Protein AF-A0A4P8EFA5-F1 (afdb_monomer)

Radius of gyration: 26.48 Å; Cα contacts (8 Å, |Δi|>4): 177; chains: 1; bounding box: 66×56×100 Å

Structure (mmCIF, N/CA/C/O backbone):
data_AF-A0A4P8EFA5-F1
#
_entry.id   AF-A0A4P8EFA5-F1
#
loop_
_atom_site.group_PDB
_atom_site.id
_atom_site.type_symbol
_atom_site.label_atom_id
_atom_site.label_alt_id
_atom_site.label_comp_id
_atom_site.label_asym_id
_atom_site.label_entity_id
_atom_site.label_seq_id
_atom_site.pdbx_PDB_ins_code
_atom_site.Cartn_x
_atom_site.Cartn_y
_atom_site.Cartn_z
_atom_site.occupancy
_atom_site.B_iso_or_equiv
_atom_site.auth_seq_id
_atom_site.auth_comp_id
_atom_site.auth_asym_id
_atom_site.auth_atom_id
_atom_site.pdbx_PDB_model_num
ATOM 1 N N . MET A 1 1 ? -42.457 -31.935 -44.601 1.00 39.78 1 MET A N 1
ATOM 2 C CA . MET A 1 1 ? -41.372 -31.223 -45.314 1.00 39.78 1 MET A CA 1
ATOM 3 C C . MET A 1 1 ? -40.713 -30.278 -44.310 1.00 39.78 1 MET A C 1
ATOM 5 O O . MET A 1 1 ? -41.262 -29.221 -44.032 1.00 39.78 1 MET A O 1
ATOM 9 N N . PHE A 1 2 ? -39.625 -30.703 -43.662 1.00 42.12 2 PHE A N 1
ATOM 10 C CA . PHE A 1 2 ? -38.921 -29.900 -42.653 1.00 42.12 2 PHE A CA 1
ATOM 11 C C . PHE A 1 2 ? -37.998 -28.891 -43.348 1.00 42.12 2 PHE A C 1
ATOM 13 O O . PHE A 1 2 ? -37.198 -29.278 -44.197 1.00 42.12 2 PHE A O 1
ATOM 20 N N . LYS A 1 3 ? -38.108 -27.604 -43.006 1.00 48.72 3 LYS A N 1
ATOM 21 C CA . LYS A 1 3 ? -37.161 -26.560 -43.422 1.00 48.72 3 LYS A CA 1
ATOM 22 C C . LYS A 1 3 ? -36.565 -25.915 -42.170 1.00 48.72 3 LYS A C 1
ATOM 24 O O . LYS A 1 3 ? -37.216 -25.098 -41.528 1.00 48.72 3 LYS A O 1
ATOM 29 N N . ASN A 1 4 ? -35.329 -26.294 -41.845 1.00 44.34 4 ASN A N 1
ATOM 30 C CA . ASN A 1 4 ? -34.495 -25.631 -40.844 1.00 44.34 4 ASN A CA 1
ATOM 31 C C . ASN A 1 4 ? -34.168 -24.197 -41.290 1.00 44.34 4 ASN A C 1
ATOM 33 O O . ASN A 1 4 ? -33.759 -23.988 -42.433 1.00 44.34 4 ASN A O 1
ATOM 37 N N . LYS A 1 5 ? -34.246 -23.228 -40.372 1.00 50.84 5 LYS A N 1
ATOM 38 C CA . LYS A 1 5 ? -33.533 -21.949 -40.490 1.00 50.84 5 LYS A CA 1
ATOM 39 C C . LYS A 1 5 ? -32.740 -21.672 -39.209 1.00 50.84 5 LYS A C 1
ATOM 41 O O . LYS A 1 5 ? -33.275 -21.207 -38.217 1.00 50.84 5 LYS A O 1
ATOM 46 N N . ILE A 1 6 ? -31.477 -22.087 -39.283 1.00 51.53 6 ILE A N 1
ATOM 47 C CA . ILE A 1 6 ? -30.246 -21.551 -38.680 1.00 51.53 6 ILE A CA 1
ATOM 48 C C . ILE A 1 6 ? -30.459 -20.499 -37.572 1.00 51.53 6 ILE A C 1
ATOM 50 O O . ILE A 1 6 ? -30.727 -19.333 -37.856 1.00 51.53 6 ILE A O 1
ATOM 54 N N . LEU A 1 7 ? -30.240 -20.912 -36.319 1.00 48.28 7 LEU A N 1
ATOM 55 C CA . LEU A 1 7 ? -29.877 -20.021 -35.215 1.00 48.28 7 LEU A CA 1
ATOM 56 C C . LEU A 1 7 ? -28.430 -19.557 -35.448 1.00 48.28 7 LEU A C 1
ATOM 58 O O . LEU A 1 7 ? -27.500 -20.357 -35.365 1.00 48.28 7 LEU A O 1
ATOM 62 N N . GLY A 1 8 ? -28.236 -18.281 -35.775 1.00 47.03 8 GLY A N 1
ATOM 63 C CA . GLY A 1 8 ? -26.913 -17.661 -35.796 1.00 47.03 8 GLY A CA 1
ATOM 64 C C . GLY A 1 8 ? -26.495 -17.300 -34.374 1.00 47.03 8 GLY A C 1
ATOM 65 O O . GLY A 1 8 ? -27.056 -16.380 -33.786 1.00 47.03 8 GLY A O 1
ATOM 66 N N . ALA A 1 9 ? -25.529 -18.026 -33.815 1.00 53.06 9 ALA A N 1
ATOM 67 C CA . ALA A 1 9 ? -24.891 -17.655 -32.560 1.00 53.06 9 ALA A CA 1
ATOM 68 C C . ALA A 1 9 ? -23.941 -16.473 -32.809 1.00 53.06 9 ALA A C 1
ATOM 70 O O . ALA A 1 9 ? -22.910 -16.624 -33.464 1.00 53.06 9 ALA A O 1
ATOM 71 N N . ILE A 1 10 ? -24.284 -15.294 -32.287 1.00 58.22 10 ILE A N 1
ATOM 72 C CA . ILE A 1 10 ? -23.336 -14.186 -32.154 1.00 58.22 10 ILE A CA 1
ATOM 73 C C . ILE A 1 10 ? -22.467 -14.509 -30.936 1.00 58.22 10 ILE A C 1
ATOM 75 O O . ILE A 1 10 ? -22.841 -14.235 -29.799 1.00 58.22 10 ILE A O 1
ATOM 79 N N . ALA A 1 11 ? -21.315 -15.134 -31.171 1.00 54.75 11 ALA A N 1
ATOM 80 C CA . ALA A 1 11 ? -20.243 -15.175 -30.188 1.00 54.75 11 ALA A CA 1
ATOM 81 C C . ALA A 1 11 ? -19.568 -13.797 -30.192 1.00 54.75 11 ALA A C 1
ATOM 83 O O . ALA A 1 11 ? -18.719 -13.510 -31.035 1.00 54.75 11 ALA A O 1
ATOM 84 N N . LEU A 1 12 ? -20.006 -12.907 -29.300 1.00 53.16 12 LEU A N 1
ATOM 85 C CA . LEU A 1 12 ? -19.354 -11.618 -29.100 1.00 53.16 12 LEU A CA 1
ATOM 86 C C . LEU A 1 12 ? -18.067 -11.856 -28.296 1.00 53.16 12 LEU A C 1
ATOM 88 O O . LEU A 1 12 ? -18.102 -12.100 -27.092 1.00 53.16 12 LEU A O 1
ATOM 92 N N . SER A 1 13 ? -16.935 -11.843 -28.997 1.00 56.19 13 SER A N 1
ATOM 93 C CA . SER A 1 13 ? -15.585 -11.972 -28.448 1.00 56.19 13 SER A CA 1
ATOM 94 C C . SER A 1 13 ? -15.317 -10.913 -27.371 1.00 56.19 13 SER A C 1
ATOM 96 O O . SER A 1 13 ? -15.145 -9.735 -27.676 1.00 56.19 13 SER A O 1
ATOM 98 N N . SER A 1 14 ? -15.240 -11.328 -26.107 1.00 54.94 14 SER A N 1
ATOM 99 C CA . SER A 1 14 ? -15.023 -10.459 -24.939 1.00 54.94 14 SER A CA 1
ATOM 100 C C . SER A 1 14 ? -13.551 -10.103 -24.665 1.00 54.94 14 SER A C 1
ATOM 102 O O . SER A 1 14 ? -13.254 -9.441 -23.673 1.00 54.94 14 SER A O 1
ATOM 104 N N . LEU A 1 15 ? -12.610 -10.475 -25.542 1.00 55.59 15 LEU A N 1
ATOM 105 C CA . LEU A 1 15 ? -11.167 -10.295 -25.304 1.00 55.59 15 LEU A CA 1
ATOM 106 C C . LEU A 1 15 ? -10.668 -8.832 -25.383 1.00 55.59 15 LEU A C 1
ATOM 108 O O . LEU A 1 15 ? -9.506 -8.577 -25.087 1.00 55.59 15 LEU A O 1
ATOM 112 N N . GLY A 1 16 ? -11.508 -7.861 -25.759 1.00 53.56 16 GLY A N 1
ATOM 113 C CA . GLY A 1 16 ? -11.085 -6.464 -25.953 1.00 53.56 16 GLY A CA 1
ATOM 114 C C . GLY A 1 16 ? -11.103 -5.566 -24.706 1.00 53.56 16 GLY A C 1
ATOM 115 O O . GLY A 1 16 ? -10.444 -4.529 -24.702 1.00 53.56 16 GLY A O 1
ATOM 116 N N . ALA A 1 17 ? -11.841 -5.923 -23.648 1.00 53.94 17 ALA A N 1
ATOM 117 C CA . ALA A 1 17 ? -12.103 -4.995 -22.537 1.00 53.94 17 ALA A CA 1
ATOM 118 C C . ALA A 1 17 ? -10.920 -4.834 -21.561 1.00 53.94 17 ALA A C 1
ATOM 120 O O . ALA A 1 17 ? -10.698 -3.742 -21.041 1.00 53.94 17 ALA A O 1
ATOM 121 N N . ALA A 1 18 ? -10.127 -5.887 -21.339 1.00 53.09 18 ALA A N 1
ATOM 122 C CA . ALA A 1 18 ? -9.038 -5.864 -20.357 1.00 53.09 18 ALA A CA 1
ATOM 123 C C . ALA A 1 18 ? -7.871 -4.940 -20.763 1.00 53.09 18 ALA A C 1
ATOM 125 O O . ALA A 1 18 ? -7.257 -4.304 -19.908 1.00 53.09 18 ALA A O 1
ATOM 126 N N . ALA A 1 19 ? -7.600 -4.800 -22.066 1.00 52.91 19 ALA A N 1
ATOM 127 C CA . ALA A 1 19 ? -6.504 -3.965 -22.561 1.00 52.91 19 ALA A CA 1
ATOM 128 C C . ALA A 1 19 ? -6.746 -2.460 -22.330 1.00 52.91 19 ALA A C 1
ATOM 130 O O . ALA A 1 19 ? -5.794 -1.703 -22.159 1.00 52.91 19 ALA A O 1
ATOM 131 N N . LEU A 1 20 ? -8.004 -2.009 -22.284 1.00 60.59 20 LEU A N 1
ATOM 132 C CA . LEU A 1 20 ? -8.335 -0.585 -22.142 1.00 60.59 20 LEU A CA 1
ATOM 133 C C . LEU A 1 20 ? -8.110 -0.053 -20.716 1.00 60.59 20 LEU A C 1
ATOM 135 O O . LEU A 1 20 ? -7.774 1.117 -20.560 1.00 60.59 20 LEU A O 1
ATOM 139 N N . ALA A 1 21 ? -8.226 -0.895 -19.684 1.00 65.62 21 ALA A N 1
ATOM 140 C CA . ALA A 1 21 ? -8.045 -0.483 -18.285 1.00 65.62 21 ALA A CA 1
ATOM 141 C C . ALA A 1 21 ? -6.571 -0.249 -17.895 1.00 65.62 21 ALA A C 1
ATOM 143 O O . ALA A 1 21 ? -6.281 0.451 -16.925 1.00 65.62 21 ALA A O 1
ATOM 144 N N . HIS A 1 22 ? -5.634 -0.817 -18.658 1.00 71.56 22 HIS A N 1
ATOM 145 C CA . HIS A 1 22 ? -4.197 -0.741 -18.392 1.00 71.56 22 HIS A CA 1
ATOM 146 C C . HIS A 1 22 ? -3.416 -0.124 -19.560 1.00 71.56 22 HIS A C 1
ATOM 148 O O . HIS A 1 22 ? -2.274 -0.498 -19.811 1.00 71.56 22 HIS A O 1
ATOM 154 N N . ASN A 1 23 ? -4.020 0.821 -20.289 1.00 73.94 23 ASN A N 1
ATOM 155 C CA . ASN A 1 23 ? -3.381 1.549 -21.398 1.00 73.94 23 ASN A CA 1
ATOM 156 C C . ASN A 1 2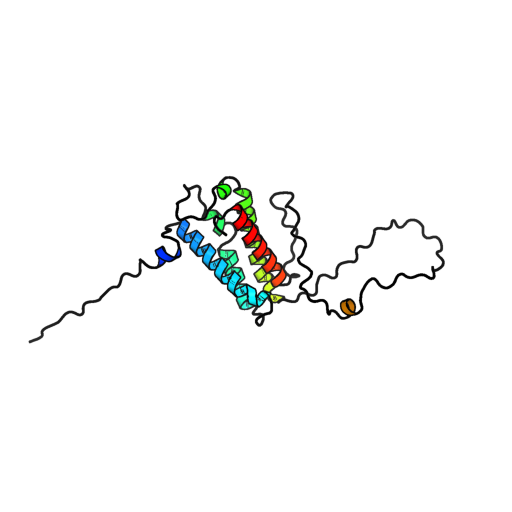3 ? -2.738 0.636 -22.462 1.00 73.94 23 ASN A C 1
ATOM 158 O O . ASN A 1 23 ? -1.653 0.922 -22.971 1.00 73.94 23 ASN A O 1
ATOM 162 N N . GLY A 1 24 ? -3.368 -0.497 -22.765 1.00 79.38 24 GLY A N 1
ATOM 163 C CA . GLY A 1 24 ? -2.852 -1.491 -23.705 1.00 79.38 24 GLY A CA 1
ATOM 164 C C . GLY A 1 24 ? -1.682 -2.328 -23.178 1.00 79.38 24 GLY A C 1
ATOM 165 O O . GLY A 1 24 ? -1.024 -2.997 -23.972 1.00 79.38 24 GLY A O 1
ATOM 166 N N . ALA A 1 25 ? -1.387 -2.300 -21.872 1.00 82.94 25 ALA A N 1
ATOM 167 C CA . ALA A 1 25 ? -0.375 -3.165 -21.276 1.00 82.94 25 ALA A CA 1
ATOM 168 C C . ALA A 1 25 ? -0.726 -4.649 -21.457 1.00 82.94 25 ALA A C 1
ATOM 170 O O . ALA A 1 25 ? -1.885 -5.053 -21.384 1.00 82.94 25 ALA A O 1
ATOM 171 N N . THR A 1 26 ? 0.305 -5.462 -21.668 1.00 85.62 26 THR A N 1
ATOM 172 C CA . THR A 1 26 ? 0.213 -6.919 -21.819 1.00 85.62 26 THR A CA 1
ATOM 173 C C . THR A 1 26 ? 1.299 -7.592 -20.977 1.00 85.62 26 THR A C 1
ATOM 175 O O . THR A 1 26 ? 2.205 -6.917 -20.475 1.00 85.62 26 THR A O 1
ATOM 178 N N . GLY A 1 27 ? 1.199 -8.913 -20.791 1.00 89.62 27 GLY A N 1
ATOM 179 C CA . GLY A 1 27 ? 2.180 -9.704 -20.040 1.00 89.62 27 GLY A CA 1
ATOM 180 C C . GLY A 1 27 ? 2.425 -9.173 -18.625 1.00 89.62 27 GLY A C 1
ATOM 181 O O . GLY A 1 27 ? 1.505 -8.682 -17.968 1.00 89.62 27 GLY A O 1
ATOM 182 N N . VAL A 1 28 ? 3.685 -9.201 -18.186 1.00 91.69 28 VAL A N 1
ATOM 183 C CA . VAL A 1 28 ? 4.088 -8.803 -16.825 1.00 91.69 28 VAL A CA 1
ATOM 184 C C . VAL A 1 28 ? 3.708 -7.357 -16.473 1.00 91.69 28 VAL A C 1
ATOM 186 O O . VAL A 1 28 ? 3.418 -7.048 -15.318 1.00 91.69 28 VAL A O 1
ATOM 189 N N . VAL A 1 29 ? 3.639 -6.459 -17.466 1.00 91.44 29 VAL A N 1
ATOM 190 C CA . VAL A 1 29 ? 3.230 -5.063 -17.244 1.00 91.44 29 VAL A CA 1
ATOM 191 C C . VAL A 1 29 ? 1.754 -4.977 -16.880 1.00 91.44 29 VAL A C 1
ATOM 193 O O . VAL A 1 29 ? 1.395 -4.231 -15.971 1.00 91.44 29 VAL A O 1
ATOM 196 N N . MET A 1 30 ? 0.906 -5.760 -17.550 1.00 90.69 30 MET A N 1
ATOM 197 C CA . MET A 1 30 ? -0.504 -5.872 -17.182 1.00 90.69 30 MET A CA 1
ATOM 198 C C . MET A 1 30 ? -0.633 -6.457 -15.776 1.00 90.69 30 MET A C 1
ATOM 200 O O . MET A 1 30 ? -1.320 -5.870 -14.948 1.00 90.69 30 MET A O 1
ATOM 204 N N . GLU A 1 31 ? 0.082 -7.546 -15.481 1.00 93.00 31 GLU A N 1
ATOM 205 C CA . GLU A 1 31 ? 0.017 -8.227 -14.181 1.00 93.00 31 GLU A CA 1
ATOM 206 C C . GLU A 1 31 ? 0.349 -7.291 -13.011 1.00 93.00 31 GLU A C 1
ATOM 208 O O . GLU A 1 31 ? -0.435 -7.191 -12.063 1.00 93.00 31 GLU A O 1
ATOM 213 N N . ARG A 1 32 ? 1.451 -6.528 -13.087 1.00 93.12 32 ARG A N 1
ATOM 214 C CA . ARG A 1 32 ? 1.781 -5.561 -12.024 1.00 93.12 32 ARG A CA 1
ATOM 215 C C . ARG A 1 32 ? 0.764 -4.429 -11.926 1.00 93.12 32 ARG A C 1
ATOM 217 O O . ARG A 1 32 ? 0.445 -3.997 -10.824 1.00 93.12 32 ARG A O 1
ATOM 224 N N . MET A 1 33 ? 0.219 -3.951 -13.048 1.00 93.31 33 MET A N 1
ATOM 225 C CA . MET A 1 33 ? -0.806 -2.902 -13.024 1.00 93.31 33 MET A CA 1
ATOM 226 C C . MET A 1 33 ? -2.123 -3.400 -12.419 1.00 93.31 33 MET A C 1
ATOM 228 O O . MET A 1 33 ? -2.759 -2.653 -11.677 1.00 93.31 33 MET A O 1
ATOM 232 N N . THR A 1 34 ? -2.510 -4.650 -12.685 1.00 94.69 34 THR A N 1
ATOM 233 C CA . THR A 1 34 ? -3.667 -5.298 -12.057 1.00 94.69 34 THR A CA 1
ATOM 234 C C . THR A 1 34 ? -3.460 -5.439 -10.549 1.00 94.69 34 THR A C 1
ATOM 236 O O . THR A 1 34 ? -4.334 -5.029 -9.789 1.00 94.69 34 THR A O 1
ATOM 239 N N . GLY A 1 35 ? -2.288 -5.909 -10.104 1.00 95.69 35 GLY A N 1
ATOM 240 C CA . GLY A 1 35 ? -1.963 -6.000 -8.675 1.00 95.69 35 GLY A CA 1
ATOM 241 C C . GLY A 1 35 ? -2.003 -4.643 -7.963 1.00 95.69 35 GLY A C 1
ATOM 242 O O . GLY A 1 35 ? -2.630 -4.505 -6.915 1.00 95.69 35 GLY A O 1
ATOM 243 N N . MET A 1 36 ? -1.431 -3.597 -8.571 1.00 96.38 36 MET A N 1
ATOM 244 C CA . MET A 1 36 ? -1.511 -2.236 -8.018 1.00 96.38 36 MET A CA 1
ATOM 245 C C . MET A 1 36 ? -2.950 -1.696 -7.963 1.00 96.38 36 MET A C 1
ATOM 247 O O . MET A 1 36 ? -3.266 -0.897 -7.082 1.00 96.38 36 MET A O 1
ATOM 251 N N . SER A 1 37 ? -3.830 -2.094 -8.889 1.00 96.12 37 SER A N 1
ATOM 252 C CA . SER A 1 37 ? -5.257 -1.750 -8.816 1.00 96.12 37 SER A CA 1
ATOM 253 C C . SER A 1 37 ? -5.958 -2.445 -7.661 1.00 96.12 37 SER A C 1
ATOM 255 O O . SER A 1 37 ? -6.618 -1.758 -6.891 1.00 96.12 37 SER A O 1
ATOM 257 N N . ALA A 1 38 ? -5.751 -3.752 -7.489 1.00 97.88 38 ALA A N 1
ATOM 258 C CA . ALA A 1 38 ? -6.331 -4.494 -6.373 1.00 97.88 38 ALA A CA 1
ATOM 259 C C . ALA A 1 38 ? -5.930 -3.880 -5.020 1.00 97.88 38 ALA A C 1
ATOM 261 O O . ALA A 1 38 ? -6.787 -3.630 -4.175 1.00 97.88 38 ALA A O 1
ATOM 262 N N . MET A 1 39 ? -4.648 -3.535 -4.850 1.00 98.50 39 MET A N 1
ATOM 263 C CA . MET A 1 39 ? -4.172 -2.860 -3.639 1.00 98.50 39 MET A CA 1
ATOM 264 C C . MET A 1 39 ? -4.787 -1.467 -3.447 1.00 98.50 39 MET A C 1
ATOM 266 O O . MET A 1 39 ? -5.201 -1.118 -2.346 1.00 98.50 39 MET A O 1
ATOM 270 N N . ARG A 1 40 ? -4.897 -0.658 -4.508 1.00 97.94 40 ARG A N 1
ATOM 271 C CA . ARG A 1 40 ? -5.575 0.649 -4.436 1.00 97.94 40 ARG A CA 1
ATOM 272 C C . ARG A 1 40 ? -7.030 0.508 -3.993 1.00 97.94 40 ARG A C 1
ATOM 274 O O . ARG A 1 40 ? -7.498 1.330 -3.206 1.00 97.94 40 ARG A O 1
ATOM 281 N N . ASP A 1 41 ? -7.738 -0.482 -4.521 1.00 98.50 41 ASP A N 1
ATOM 282 C CA . ASP A 1 41 ? -9.162 -0.660 -4.251 1.00 98.50 41 ASP A CA 1
ATOM 283 C C . ASP A 1 41 ? -9.400 -1.016 -2.778 1.00 98.50 41 ASP A C 1
ATOM 285 O O . ASP A 1 41 ? -10.279 -0.420 -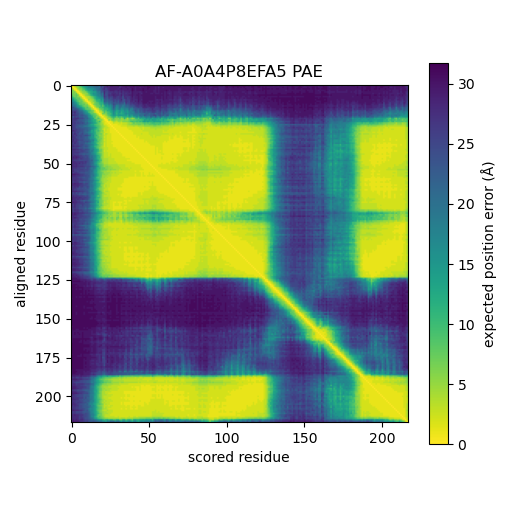2.153 1.00 98.50 41 ASP A O 1
ATOM 289 N N . VAL A 1 42 ? -8.554 -1.870 -2.186 1.00 98.56 42 VAL A N 1
ATOM 290 C CA . VAL A 1 42 ? -8.640 -2.173 -0.747 1.00 98.56 42 VAL A CA 1
ATOM 291 C C . VAL A 1 42 ? -8.196 -1.005 0.136 1.00 98.56 42 VAL A C 1
ATOM 293 O O . VAL A 1 42 ? -8.828 -0.731 1.152 1.00 98.56 42 VAL A O 1
ATOM 296 N N . MET A 1 43 ? -7.181 -0.229 -0.263 1.00 98.56 43 MET A N 1
ATOM 297 C CA . MET A 1 43 ? -6.818 0.994 0.473 1.00 98.56 43 MET A CA 1
ATOM 298 C C . MET A 1 43 ? -7.976 2.000 0.492 1.00 98.56 43 MET A C 1
ATOM 300 O O . MET A 1 43 ? -8.257 2.623 1.516 1.00 98.56 43 MET A O 1
ATOM 304 N N . LYS A 1 44 ? -8.692 2.129 -0.631 1.00 98.25 44 LYS A N 1
ATOM 305 C CA . LYS A 1 44 ? -9.867 2.996 -0.748 1.00 98.25 44 LYS A CA 1
ATOM 306 C C . LYS A 1 44 ? -11.034 2.515 0.117 1.00 98.25 44 LYS A C 1
ATOM 308 O O . LYS A 1 44 ? -11.735 3.357 0.675 1.00 98.25 44 LYS A O 1
ATOM 313 N N . SER A 1 45 ? -11.261 1.204 0.219 1.00 97.88 45 SER A N 1
ATOM 314 C CA . SER A 1 45 ? -12.324 0.662 1.075 1.00 97.88 45 SER A CA 1
ATOM 315 C C . SER A 1 45 ? -11.988 0.766 2.562 1.00 97.88 45 SER A C 1
ATOM 317 O O . SER A 1 45 ? -12.885 1.018 3.361 1.00 97.88 45 SER A O 1
ATOM 319 N N . LEU A 1 46 ? -10.713 0.614 2.936 1.00 98.25 46 LEU A N 1
ATOM 320 C CA . LEU A 1 46 ? -10.274 0.714 4.328 1.00 98.25 46 LEU A CA 1
ATOM 321 C C . LEU A 1 46 ? -10.275 2.148 4.855 1.00 98.25 46 LEU A C 1
ATOM 323 O O . LEU A 1 46 ? -10.588 2.347 6.023 1.00 98.25 46 LEU A O 1
ATOM 327 N N . ALA A 1 47 ? -9.967 3.148 4.027 1.00 98.00 47 ALA A N 1
ATOM 328 C CA . ALA A 1 47 ? -9.856 4.539 4.474 1.00 98.00 47 ALA A CA 1
ATOM 329 C C . ALA A 1 47 ? -11.032 5.033 5.357 1.00 98.00 47 ALA A C 1
ATOM 331 O O . ALA A 1 47 ? -10.761 5.489 6.469 1.00 98.00 47 ALA A O 1
ATOM 332 N N . PRO A 1 48 ? -12.319 4.916 4.963 1.00 97.00 48 PRO A N 1
ATOM 333 C CA . PRO A 1 48 ? -13.428 5.343 5.824 1.00 97.00 48 PRO A CA 1
ATOM 334 C C . PRO A 1 48 ? -13.575 4.504 7.106 1.00 97.00 48 PRO A C 1
ATOM 336 O O . PRO A 1 48 ? -14.036 5.037 8.115 1.00 97.00 48 PRO A O 1
ATOM 339 N N . ILE A 1 49 ? -13.178 3.223 7.093 1.00 97.19 49 ILE A N 1
ATOM 340 C CA . ILE A 1 49 ? -13.173 2.352 8.284 1.00 97.19 49 ILE A CA 1
ATOM 341 C C . ILE A 1 49 ? -12.123 2.857 9.274 1.00 97.19 49 ILE A C 1
ATOM 343 O O . ILE A 1 49 ? -12.436 3.100 10.434 1.00 97.19 49 ILE A O 1
ATOM 347 N N . MET A 1 50 ? -10.897 3.083 8.799 1.00 97.50 50 MET A N 1
ATOM 348 C CA . MET A 1 50 ? -9.772 3.544 9.621 1.00 97.50 50 MET A CA 1
ATOM 349 C C . MET A 1 50 ? -9.982 4.964 10.154 1.00 97.50 50 MET A C 1
ATOM 351 O O . MET A 1 50 ? -9.495 5.308 11.222 1.00 97.50 50 MET A O 1
ATOM 355 N N . GLN A 1 51 ? -10.765 5.777 9.444 1.00 95.38 51 GLN A N 1
ATOM 356 C CA . GLN A 1 51 ? -11.159 7.125 9.864 1.00 95.38 51 GLN A CA 1
ATOM 357 C C . GLN A 1 51 ? -12.372 7.140 10.812 1.00 95.38 51 GLN A C 1
ATOM 359 O O . GLN A 1 51 ? -12.831 8.219 11.186 1.00 95.38 51 GLN A O 1
ATOM 364 N N . GLY A 1 52 ? -12.938 5.979 11.161 1.00 95.25 52 GLY A N 1
ATOM 365 C CA . GLY A 1 52 ? -14.127 5.877 12.014 1.00 95.25 52 GLY A CA 1
ATOM 366 C C . GLY A 1 52 ? -15.399 6.475 11.399 1.00 95.25 52 GLY A C 1
ATOM 367 O O . GLY A 1 52 ? -16.355 6.760 12.117 1.00 95.25 52 GLY A O 1
ATOM 368 N N . GLN A 1 53 ? -15.426 6.692 10.080 1.00 95.81 53 GLN A N 1
ATOM 369 C CA . GLN A 1 53 ? -16.582 7.259 9.368 1.00 95.81 53 GLN A CA 1
ATOM 370 C C . GLN A 1 53 ? -17.682 6.224 9.130 1.00 95.81 53 GLN A C 1
ATOM 372 O O . GLN A 1 53 ? -18.842 6.578 8.918 1.00 95.81 53 GLN A O 1
ATOM 377 N N . VAL A 1 54 ? -17.316 4.945 9.158 1.00 96.00 54 VAL A N 1
ATOM 378 C CA . VAL A 1 54 ? -18.230 3.803 9.104 1.00 96.00 54 VAL A CA 1
ATOM 379 C C . VAL A 1 54 ? -17.919 2.848 10.261 1.00 96.00 54 VAL A C 1
ATOM 381 O O . VAL A 1 54 ? -16.817 2.911 10.813 1.00 96.00 54 VAL A O 1
ATOM 384 N N . PRO A 1 55 ? -18.860 1.969 10.657 1.00 95.88 55 PRO A N 1
ATOM 385 C CA . PRO A 1 55 ? -18.600 0.969 11.686 1.00 95.88 55 PRO A CA 1
ATOM 386 C C . PRO A 1 55 ? -17.377 0.112 11.353 1.00 95.88 55 PRO A C 1
ATOM 388 O O . PRO A 1 55 ? -17.175 -0.272 10.201 1.00 95.88 55 PRO A O 1
ATOM 391 N N . TYR A 1 56 ? -16.581 -0.195 12.376 1.00 97.06 56 TYR A N 1
ATOM 392 C CA . TYR A 1 56 ? -15.418 -1.056 12.223 1.00 97.06 56 TYR A CA 1
ATOM 393 C C . TYR A 1 56 ? -15.842 -2.490 11.889 1.00 97.06 56 TYR A C 1
ATOM 395 O O . TYR A 1 56 ? -16.669 -3.071 12.593 1.00 97.06 56 TYR A O 1
ATOM 403 N N . ASP A 1 57 ? -15.251 -3.055 10.839 1.00 97.31 57 ASP A N 1
ATOM 404 C CA . ASP A 1 57 ? -15.466 -4.434 10.407 1.00 97.31 57 ASP A CA 1
ATOM 405 C C . ASP A 1 57 ? -14.121 -5.162 10.320 1.00 97.31 57 ASP A C 1
ATOM 407 O O . ASP A 1 57 ? -13.363 -5.009 9.362 1.00 97.31 57 ASP A O 1
ATOM 411 N N . GLU A 1 58 ? -13.843 -5.966 11.343 1.00 97.19 58 GLU A N 1
ATOM 412 C CA . GLU A 1 58 ? -12.627 -6.765 11.482 1.00 97.19 58 GLU A CA 1
ATOM 413 C C . GLU A 1 58 ? -12.379 -7.691 10.281 1.00 97.19 58 GLU A C 1
ATOM 415 O O . GLU A 1 58 ? -11.238 -7.822 9.840 1.00 97.19 58 GLU A O 1
ATOM 420 N N . TRP A 1 59 ? -13.423 -8.308 9.716 1.00 97.75 59 TRP A N 1
ATOM 421 C CA . TRP A 1 59 ? -13.266 -9.236 8.591 1.00 97.75 59 TRP A CA 1
ATOM 422 C C . TRP A 1 59 ? -12.890 -8.505 7.312 1.00 97.75 59 TRP A C 1
ATOM 424 O O . TRP A 1 59 ? -11.975 -8.934 6.613 1.00 97.75 59 TRP A O 1
ATOM 434 N N . THR A 1 60 ? -13.511 -7.352 7.061 1.00 98.19 60 THR A N 1
ATOM 435 C CA . THR A 1 60 ? -13.118 -6.482 5.946 1.00 98.19 60 THR A CA 1
ATOM 436 C C . THR A 1 60 ? -11.653 -6.037 6.070 1.00 98.19 60 THR A C 1
ATOM 438 O O . THR A 1 60 ? -10.939 -5.983 5.066 1.00 98.19 60 THR A O 1
ATOM 441 N N . VAL A 1 61 ? -11.168 -5.757 7.288 1.00 98.69 61 VAL A N 1
ATOM 442 C CA . VAL A 1 61 ? -9.753 -5.412 7.526 1.00 98.69 61 VAL A CA 1
ATOM 443 C C . VAL A 1 61 ? -8.822 -6.587 7.215 1.00 98.69 61 VAL A C 1
ATOM 445 O O . VAL A 1 61 ? -7.824 -6.393 6.519 1.00 98.69 61 VAL A O 1
ATOM 448 N N . ARG A 1 62 ? -9.160 -7.804 7.658 1.00 98.69 62 ARG A N 1
ATOM 449 C CA . ARG A 1 62 ? -8.370 -9.013 7.363 1.00 98.69 62 ARG A CA 1
ATOM 450 C C . ARG A 1 62 ? -8.337 -9.366 5.879 1.00 98.69 62 ARG A C 1
ATOM 452 O O . ARG A 1 62 ? -7.270 -9.655 5.338 1.00 98.69 62 ARG A O 1
ATOM 459 N N . ASP A 1 63 ? -9.474 -9.287 5.193 1.00 98.69 63 ASP A N 1
ATOM 460 C CA . ASP A 1 63 ? -9.547 -9.554 3.753 1.00 98.69 63 ASP A CA 1
ATOM 461 C C . ASP A 1 63 ? -8.674 -8.565 2.968 1.00 98.69 63 ASP A C 1
ATOM 463 O O . ASP A 1 63 ? -7.892 -8.956 2.096 1.00 98.69 63 ASP A O 1
ATOM 467 N N . ALA A 1 64 ? -8.739 -7.280 3.320 1.00 98.75 64 ALA A N 1
ATOM 468 C CA . ALA A 1 64 ? -7.892 -6.258 2.719 1.00 98.75 64 ALA A CA 1
ATOM 469 C C . ALA A 1 64 ? -6.398 -6.492 3.006 1.00 98.75 64 ALA A C 1
ATOM 471 O O . ALA A 1 64 ? -5.571 -6.377 2.097 1.00 98.75 64 ALA A O 1
ATOM 472 N N . ALA A 1 65 ? -6.051 -6.868 4.240 1.00 98.75 65 ALA A N 1
ATOM 473 C CA . ALA A 1 65 ? -4.692 -7.240 4.621 1.00 98.75 65 ALA A CA 1
ATOM 474 C C . ALA A 1 65 ? -4.164 -8.419 3.783 1.00 98.75 65 ALA A C 1
ATOM 476 O O . ALA A 1 65 ? -3.036 -8.366 3.291 1.00 98.75 65 ALA A O 1
ATOM 477 N N . SER A 1 66 ? -4.987 -9.444 3.547 1.00 98.75 66 SER A N 1
ATOM 478 C CA . SER A 1 66 ? -4.636 -10.589 2.698 1.00 98.75 66 SER A CA 1
ATOM 479 C C . SER A 1 66 ? -4.350 -10.172 1.249 1.00 98.75 66 SER A C 1
ATOM 481 O O . SER A 1 66 ? -3.333 -10.571 0.670 1.00 98.75 66 SER A O 1
ATOM 483 N N . VAL A 1 67 ? -5.190 -9.302 0.673 1.00 98.81 67 VAL A N 1
ATOM 484 C CA . VAL A 1 67 ? -4.978 -8.762 -0.681 1.00 98.81 67 VAL A CA 1
ATOM 485 C C . VAL A 1 67 ? -3.659 -7.992 -0.766 1.00 98.81 67 VAL A C 1
ATOM 487 O O . VAL A 1 67 ? -2.880 -8.228 -1.692 1.00 98.81 67 VAL A O 1
ATOM 490 N N . LEU A 1 68 ? -3.371 -7.118 0.203 1.00 98.75 68 LEU A N 1
ATOM 491 C CA . LEU A 1 68 ? -2.113 -6.366 0.254 1.00 98.75 68 LEU A CA 1
ATOM 492 C C . LEU A 1 68 ? -0.898 -7.303 0.337 1.00 98.75 68 LEU A C 1
ATOM 494 O O . LEU A 1 68 ? 0.026 -7.169 -0.464 1.00 98.75 68 LEU A O 1
ATOM 498 N N . GLN A 1 69 ? -0.920 -8.300 1.229 1.00 98.12 69 GLN A N 1
ATOM 499 C CA . GLN A 1 69 ? 0.157 -9.293 1.356 1.00 98.12 69 GLN A CA 1
ATOM 500 C C . GLN A 1 69 ? 0.393 -10.061 0.046 1.00 98.12 69 GLN A C 1
ATOM 502 O O . GLN A 1 69 ? 1.539 -10.272 -0.354 1.00 98.12 69 GLN A O 1
ATOM 507 N N . SER A 1 70 ? -0.679 -10.440 -0.660 1.00 98.25 70 SER A N 1
ATOM 508 C CA . SER A 1 70 ? -0.588 -11.197 -1.918 1.00 98.25 70 SER A CA 1
ATOM 509 C C . SER A 1 70 ? 0.094 -10.429 -3.063 1.00 98.25 70 SER A C 1
ATOM 511 O O . SER A 1 70 ? 0.610 -11.038 -4.003 1.00 98.25 70 SER A O 1
ATOM 513 N N . HIS A 1 71 ? 0.141 -9.098 -2.965 1.00 98.44 71 HIS A N 1
ATOM 514 C CA . HIS A 1 71 ? 0.710 -8.193 -3.963 1.00 98.44 71 HIS A CA 1
ATOM 515 C C . HIS A 1 71 ? 1.945 -7.423 -3.463 1.00 98.44 71 HIS A C 1
ATOM 517 O O . HIS A 1 71 ? 2.371 -6.475 -4.123 1.00 98.44 71 HIS A O 1
ATOM 523 N N . ALA A 1 72 ? 2.537 -7.836 -2.340 1.00 98.38 72 ALA A N 1
ATOM 524 C CA . ALA A 1 72 ? 3.711 -7.214 -1.729 1.00 98.38 72 ALA A CA 1
ATOM 525 C C . ALA A 1 72 ? 4.933 -8.156 -1.686 1.00 98.38 72 ALA A C 1
ATOM 527 O O . ALA A 1 72 ? 4.881 -9.286 -2.177 1.00 98.38 72 ALA A O 1
ATOM 528 N N . GLY A 1 73 ? 6.054 -7.676 -1.139 1.00 97.81 73 GLY A N 1
ATOM 529 C CA . GLY A 1 73 ? 7.303 -8.433 -0.988 1.00 97.81 73 GLY A CA 1
ATOM 530 C C . GLY A 1 73 ? 7.797 -9.045 -2.302 1.00 97.81 73 GLY A C 1
ATOM 531 O O . GLY A 1 73 ? 7.733 -8.418 -3.365 1.00 97.81 73 GLY A O 1
ATOM 532 N N . ASP A 1 74 ? 8.219 -10.307 -2.242 1.00 97.06 74 ASP A N 1
ATOM 533 C CA . ASP A 1 74 ? 8.697 -11.075 -3.400 1.00 97.06 74 ASP A CA 1
ATOM 534 C C . ASP A 1 74 ? 7.667 -11.175 -4.538 1.00 97.06 74 ASP A C 1
ATOM 536 O O . ASP A 1 74 ? 8.036 -11.195 -5.718 1.00 97.06 74 ASP A O 1
ATOM 540 N N . ASN A 1 75 ? 6.364 -11.197 -4.216 1.00 97.00 75 ASN A N 1
ATOM 541 C CA . ASN A 1 75 ? 5.305 -11.227 -5.229 1.00 97.00 75 ASN A CA 1
ATOM 542 C C . ASN A 1 75 ? 5.264 -9.951 -6.066 1.00 97.00 75 ASN A C 1
ATOM 544 O O . ASN A 1 75 ? 4.921 -10.016 -7.246 1.00 97.00 75 ASN A O 1
ATOM 548 N N . MET A 1 76 ? 5.635 -8.813 -5.482 1.00 97.50 76 MET A N 1
ATOM 549 C CA . MET A 1 76 ? 5.819 -7.573 -6.223 1.00 97.50 76 MET A CA 1
ATOM 550 C C . MET A 1 76 ? 7.149 -7.586 -6.973 1.00 97.50 76 MET A C 1
ATOM 552 O O . MET A 1 76 ? 7.154 -7.349 -8.181 1.00 97.50 76 MET A O 1
ATOM 556 N N . ALA A 1 77 ? 8.255 -7.916 -6.298 1.00 96.25 77 ALA A N 1
ATOM 557 C CA . ALA A 1 77 ? 9.595 -7.877 -6.883 1.00 96.25 77 ALA A CA 1
ATOM 558 C C . ALA A 1 77 ? 9.702 -8.706 -8.176 1.00 96.25 77 ALA A C 1
ATOM 560 O O . ALA A 1 77 ? 10.191 -8.220 -9.199 1.00 96.25 77 ALA A O 1
ATOM 561 N N . ARG A 1 78 ? 9.133 -9.918 -8.199 1.00 95.75 78 ARG A N 1
ATOM 562 C CA . ARG A 1 78 ? 9.165 -10.794 -9.386 1.00 95.75 78 ARG A CA 1
ATOM 563 C C . ARG A 1 78 ? 8.482 -10.215 -10.633 1.00 95.75 78 ARG A C 1
ATOM 565 O O . ARG A 1 78 ? 8.743 -10.691 -11.735 1.00 95.75 78 ARG A O 1
ATOM 572 N N . LEU A 1 79 ? 7.614 -9.209 -10.484 1.00 95.88 79 LEU A N 1
ATOM 573 C CA . LEU A 1 79 ? 6.901 -8.560 -11.594 1.00 95.88 79 LEU A CA 1
ATOM 574 C C . LEU A 1 79 ? 7.672 -7.377 -12.212 1.00 95.88 79 LEU A C 1
ATOM 576 O O . LEU A 1 79 ? 7.172 -6.704 -13.121 1.00 95.88 79 LEU A O 1
ATOM 580 N N . PHE A 1 80 ? 8.899 -7.126 -11.748 1.00 95.38 80 PHE A N 1
ATOM 581 C CA . PHE A 1 80 ? 9.801 -6.111 -12.295 1.00 95.38 80 PHE A CA 1
ATOM 582 C C . PHE A 1 80 ? 11.107 -6.736 -12.812 1.00 95.38 80 PHE A C 1
ATOM 584 O O . PHE A 1 80 ? 12.196 -6.344 -12.383 1.00 95.38 80 PHE A O 1
ATOM 591 N N . PRO A 1 81 ? 11.040 -7.698 -13.759 1.00 93.19 81 PRO A N 1
ATOM 592 C CA . PRO A 1 81 ? 12.244 -8.245 -14.371 1.00 93.19 81 PRO A CA 1
ATOM 593 C C . PRO A 1 81 ? 13.042 -7.131 -15.055 1.00 93.19 81 PRO A C 1
ATOM 595 O O . PRO A 1 81 ? 12.510 -6.076 -15.411 1.00 93.19 81 PRO A O 1
ATOM 598 N N . LYS A 1 82 ? 14.341 -7.358 -15.260 1.00 87.00 82 LYS A N 1
ATOM 599 C CA . LYS A 1 82 ? 15.173 -6.423 -16.020 1.00 87.00 82 LYS A CA 1
ATOM 600 C C . LYS A 1 82 ? 14.776 -6.473 -17.497 1.00 87.00 82 LYS A C 1
ATOM 602 O O . LYS A 1 82 ? 15.273 -7.297 -18.257 1.00 87.00 82 LYS A O 1
ATOM 607 N N . GLU A 1 83 ? 13.873 -5.581 -17.880 1.00 80.62 83 GLU A N 1
ATOM 608 C CA . GLU A 1 83 ? 13.318 -5.445 -19.225 1.00 80.62 83 GLU A CA 1
ATOM 609 C C . GLU A 1 83 ? 13.360 -3.975 -19.678 1.00 80.62 83 GLU A C 1
ATOM 611 O O . GLU A 1 83 ? 13.357 -3.069 -18.838 1.00 80.62 83 GLU A O 1
ATOM 616 N N . PRO A 1 84 ? 13.397 -3.690 -20.993 1.00 84.12 84 PRO A N 1
ATOM 617 C CA . PRO A 1 84 ? 13.145 -2.340 -21.479 1.00 84.12 84 PRO A CA 1
ATOM 618 C C . PRO A 1 84 ? 11.783 -1.846 -20.980 1.00 84.12 84 PRO A C 1
ATOM 620 O O . PRO A 1 84 ? 10.783 -2.541 -21.140 1.00 84.12 84 PRO A O 1
ATOM 623 N N . ILE A 1 85 ? 11.728 -0.642 -20.407 1.00 82.06 85 ILE A N 1
ATOM 624 C CA . ILE A 1 85 ? 10.481 -0.072 -19.878 1.00 82.06 85 ILE A CA 1
ATOM 625 C C . ILE A 1 85 ? 9.550 0.263 -21.052 1.00 82.06 85 ILE A C 1
ATOM 627 O O . ILE A 1 85 ? 9.867 1.177 -21.821 1.00 82.06 85 ILE A O 1
ATOM 631 N N . PRO A 1 86 ? 8.396 -0.409 -21.209 1.00 82.00 86 PRO A N 1
ATOM 632 C CA . PRO A 1 86 ? 7.485 -0.093 -22.298 1.00 82.00 86 PRO A CA 1
ATOM 633 C C . PRO A 1 86 ? 6.780 1.243 -22.049 1.00 82.00 86 PRO A C 1
ATOM 635 O O . PRO A 1 86 ? 6.573 1.649 -20.905 1.00 82.00 86 PRO A O 1
ATOM 638 N N . ALA A 1 87 ? 6.354 1.909 -23.124 1.00 82.44 87 ALA A N 1
ATOM 639 C CA . ALA A 1 87 ? 5.703 3.221 -23.053 1.00 82.44 87 ALA A CA 1
ATOM 640 C C . ALA A 1 87 ? 4.392 3.226 -22.238 1.00 82.44 87 ALA A C 1
ATOM 642 O O . ALA A 1 87 ? 4.026 4.254 -21.678 1.00 82.44 87 ALA A O 1
ATOM 643 N N . SER A 1 88 ? 3.706 2.082 -22.138 1.00 84.25 88 SER A N 1
ATOM 644 C CA . SER A 1 88 ? 2.502 1.902 -21.314 1.00 84.25 88 SER A CA 1
ATOM 645 C C . SER A 1 88 ? 2.788 1.823 -19.808 1.00 84.25 88 SER A C 1
ATOM 647 O O . SER A 1 88 ? 1.862 1.897 -19.002 1.00 84.25 88 SER A O 1
ATOM 649 N N . SER A 1 89 ? 4.055 1.670 -19.411 1.00 88.12 89 SER A N 1
ATOM 650 C CA . SER A 1 89 ? 4.462 1.509 -18.018 1.00 88.12 89 SER A CA 1
ATOM 651 C C . SER A 1 89 ? 4.725 2.849 -17.334 1.00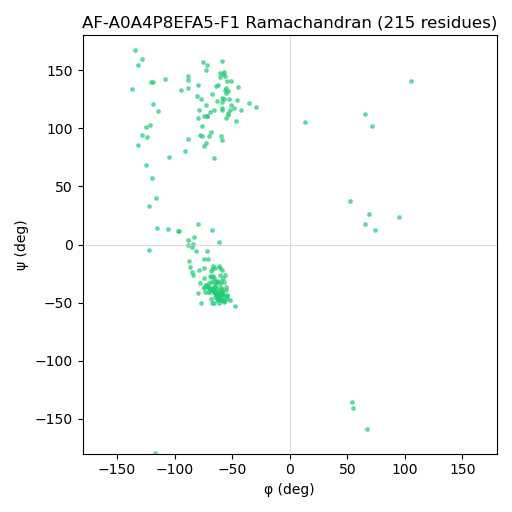 88.12 89 SER A C 1
ATOM 653 O O . SER A 1 89 ? 5.474 3.695 -17.823 1.00 88.12 89 SER A O 1
ATOM 655 N N . TYR A 1 90 ? 4.196 2.986 -16.119 1.00 92.44 90 TYR A N 1
ATOM 656 C CA . TYR A 1 90 ? 4.503 4.097 -15.215 1.00 92.44 90 TYR A CA 1
ATOM 657 C C . TYR A 1 90 ? 5.774 3.872 -14.387 1.00 92.44 90 TYR A C 1
ATOM 659 O O . TYR A 1 90 ? 6.156 4.752 -13.620 1.00 92.44 90 TYR A O 1
ATOM 667 N N . ALA A 1 91 ? 6.428 2.715 -14.521 1.00 94.38 91 ALA A N 1
ATOM 668 C CA . ALA A 1 91 ? 7.664 2.416 -13.807 1.00 94.38 91 ALA A CA 1
ATOM 669 C C . ALA A 1 91 ? 8.790 3.391 -14.191 1.00 94.38 91 ALA A C 1
ATOM 671 O O . ALA A 1 91 ? 8.992 3.736 -15.363 1.00 94.38 91 ALA A O 1
ATOM 672 N N . LYS A 1 92 ? 9.526 3.832 -13.179 1.00 94.94 92 LYS A N 1
ATOM 673 C CA . LYS A 1 92 ? 10.746 4.627 -13.299 1.00 94.94 92 LYS A CA 1
ATOM 674 C C . LYS A 1 92 ? 11.981 3.715 -13.433 1.00 94.94 92 LYS A C 1
ATOM 676 O O . LYS A 1 92 ? 11.985 2.642 -12.830 1.00 94.94 92 LYS A O 1
ATOM 681 N N . PRO A 1 93 ? 13.019 4.100 -14.206 1.00 94.12 93 PRO A N 1
ATOM 682 C CA . PRO A 1 93 ? 14.265 3.329 -14.300 1.00 94.12 93 PRO A CA 1
ATOM 683 C C . PRO A 1 93 ? 14.973 3.142 -12.947 1.00 94.12 93 PRO A C 1
ATOM 685 O O . PRO A 1 93 ? 15.714 2.176 -12.773 1.00 94.12 93 PRO A O 1
ATOM 688 N N . GLU A 1 94 ? 14.686 4.016 -11.983 1.00 95.62 94 GLU A N 1
ATOM 689 C CA . GLU A 1 94 ? 15.197 3.997 -10.618 1.00 95.62 94 GLU A CA 1
ATOM 690 C C . GLU A 1 94 ? 14.917 2.675 -9.889 1.00 95.62 94 GLU A C 1
ATOM 692 O O . GLU A 1 94 ? 15.711 2.290 -9.037 1.00 95.62 94 GLU A O 1
ATOM 697 N N . ILE A 1 95 ? 13.868 1.928 -10.268 1.00 95.75 95 ILE A N 1
ATOM 698 C CA . ILE A 1 95 ? 13.607 0.583 -9.724 1.00 95.75 95 ILE A CA 1
ATOM 699 C C . ILE A 1 95 ? 14.831 -0.324 -9.894 1.00 95.75 95 ILE A C 1
ATOM 701 O O . ILE A 1 95 ? 15.219 -1.016 -8.960 1.00 95.75 95 ILE A O 1
ATOM 705 N N . TRP A 1 96 ? 15.472 -0.317 -11.066 1.00 95.50 96 TRP A N 1
ATOM 706 C CA . TRP A 1 96 ? 16.599 -1.215 -11.344 1.00 95.50 96 TRP A CA 1
ATOM 707 C C . TRP A 1 96 ? 17.943 -0.668 -10.860 1.00 95.50 96 TRP A C 1
ATOM 709 O O . TRP A 1 96 ? 18.861 -1.457 -10.639 1.00 95.50 96 TRP A O 1
ATOM 719 N N . SER A 1 97 ? 18.093 0.652 -10.706 1.00 95.88 97 SER A N 1
ATOM 720 C CA . SER A 1 97 ? 19.314 1.237 -10.132 1.00 95.88 97 SER A CA 1
ATOM 721 C C . SER A 1 97 ? 19.307 1.255 -8.601 1.00 95.88 97 SER A C 1
ATOM 723 O O . SER A 1 97 ? 20.374 1.203 -8.001 1.00 95.88 97 SER A O 1
ATOM 725 N N . GLU A 1 98 ? 18.129 1.288 -7.970 1.00 96.56 98 GLU A N 1
ATOM 726 C CA . GLU A 1 98 ? 17.924 1.245 -6.514 1.00 96.56 98 GLU A CA 1
ATOM 727 C C . GLU A 1 98 ? 17.166 -0.027 -6.085 1.00 96.56 98 GLU A C 1
ATOM 729 O O . GLU A 1 98 ? 16.305 0.011 -5.206 1.00 96.56 98 GLU A O 1
ATOM 734 N N . TRP A 1 99 ? 17.491 -1.170 -6.699 1.00 96.50 99 TRP A N 1
ATOM 735 C CA . TRP A 1 99 ? 16.762 -2.433 -6.515 1.00 96.50 99 TRP A CA 1
ATOM 736 C C . TRP A 1 99 ? 16.572 -2.831 -5.047 1.00 96.50 99 TRP A C 1
ATOM 738 O O . TRP A 1 99 ? 15.450 -3.086 -4.623 1.00 96.50 99 TRP A O 1
ATOM 748 N N . GLY A 1 100 ? 17.637 -2.772 -4.240 1.00 97.19 100 GLY A N 1
ATOM 749 C CA . GLY A 1 100 ? 17.544 -3.113 -2.818 1.00 97.19 100 GLY A CA 1
ATOM 750 C C . GLY A 1 100 ? 16.559 -2.226 -2.049 1.00 97.19 100 GLY A C 1
ATOM 751 O O . GLY A 1 100 ? 15.901 -2.690 -1.127 1.00 97.19 100 GLY A O 1
ATOM 752 N N . ARG A 1 101 ? 16.391 -0.957 -2.442 1.00 97.19 101 ARG A N 1
ATOM 753 C CA . ARG A 1 101 ? 15.409 -0.058 -1.818 1.00 97.19 101 ARG A CA 1
ATOM 754 C C . ARG A 1 101 ? 13.983 -0.394 -2.247 1.00 97.19 101 ARG A C 1
ATOM 756 O O . ARG A 1 101 ? 13.067 -0.302 -1.433 1.00 97.19 101 ARG A O 1
ATOM 763 N N . PHE A 1 102 ? 13.797 -0.771 -3.509 1.00 98.00 102 PHE A N 1
ATOM 764 C CA . PHE A 1 102 ? 12.515 -1.252 -4.015 1.00 98.00 102 PHE A CA 1
ATOM 765 C C . PHE A 1 102 ? 12.084 -2.554 -3.321 1.00 98.00 102 PHE A C 1
ATOM 767 O O . PHE A 1 102 ? 10.936 -2.654 -2.888 1.00 98.00 102 PHE A O 1
ATOM 774 N N . GLU A 1 103 ? 13.003 -3.506 -3.143 1.00 97.62 103 GLU A N 1
ATOM 775 C CA . GLU A 1 103 ? 12.759 -4.741 -2.386 1.00 97.62 103 GLU A CA 1
ATOM 776 C C . GLU A 1 103 ? 12.418 -4.447 -0.925 1.00 97.62 103 GLU A C 1
ATOM 778 O O . GLU A 1 103 ? 11.404 -4.937 -0.436 1.00 97.62 103 GLU A O 1
ATOM 783 N N . THR A 1 104 ? 13.186 -3.582 -0.251 1.00 97.25 104 THR A N 1
ATOM 784 C CA . THR A 1 104 ? 12.892 -3.194 1.136 1.00 97.25 104 THR A CA 1
ATOM 785 C C . THR A 1 104 ? 11.493 -2.603 1.278 1.00 97.25 104 THR A C 1
ATOM 787 O O . THR A 1 104 ? 10.743 -3.056 2.130 1.00 97.25 104 THR A O 1
ATOM 790 N N . LEU A 1 105 ? 11.101 -1.637 0.440 1.00 97.88 105 LEU A N 1
ATOM 791 C CA . LEU A 1 105 ? 9.756 -1.044 0.506 1.00 97.88 105 LEU A CA 1
ATOM 792 C C . LEU A 1 105 ? 8.654 -2.059 0.171 1.00 97.88 105 LEU A C 1
ATOM 794 O O . LEU A 1 105 ? 7.561 -2.003 0.735 1.00 97.88 105 LEU A O 1
ATOM 798 N N . SER A 1 106 ? 8.933 -2.990 -0.743 1.00 98.19 106 SER A N 1
ATOM 799 C CA . SER A 1 106 ? 8.010 -4.078 -1.073 1.00 98.19 106 SER A CA 1
ATOM 800 C C . SER A 1 106 ? 7.802 -5.005 0.123 1.00 98.19 106 SER A C 1
ATOM 802 O O . SER A 1 106 ? 6.670 -5.395 0.408 1.00 98.19 106 SER A O 1
ATOM 804 N N . GLU A 1 107 ? 8.873 -5.330 0.840 1.00 97.94 107 GLU A N 1
ATOM 805 C CA . GLU A 1 107 ? 8.829 -6.182 2.025 1.00 97.94 107 GLU A CA 1
ATOM 806 C C . GLU A 1 107 ? 8.244 -5.457 3.245 1.00 97.94 107 GLU A C 1
ATOM 808 O O . GLU A 1 107 ? 7.460 -6.046 3.984 1.00 97.94 107 GLU A O 1
ATOM 813 N N . GLU A 1 108 ? 8.520 -4.159 3.411 1.00 96.81 108 GLU A N 1
ATOM 814 C CA . GLU A 1 108 ? 7.852 -3.298 4.397 1.00 96.81 108 GLU A CA 1
ATOM 815 C C . GLU A 1 108 ? 6.335 -3.345 4.220 1.00 96.81 108 GLU A C 1
ATOM 817 O O . GLU A 1 108 ? 5.602 -3.559 5.185 1.00 96.81 108 GLU A O 1
ATOM 822 N N . LEU A 1 109 ? 5.859 -3.212 2.979 1.00 98.38 109 LEU A N 1
ATOM 823 C CA . LEU A 1 109 ? 4.435 -3.305 2.678 1.00 98.38 109 LEU A CA 1
ATOM 824 C C . LEU A 1 109 ? 3.863 -4.676 3.064 1.00 98.38 109 LEU A C 1
ATOM 826 O O . LEU A 1 109 ? 2.777 -4.736 3.638 1.00 98.38 109 LEU A O 1
ATOM 830 N N . ARG A 1 110 ? 4.588 -5.768 2.782 1.00 98.50 110 ARG A N 1
ATOM 831 C CA . ARG A 1 110 ? 4.161 -7.130 3.140 1.00 98.50 110 ARG A CA 1
ATOM 832 C C . ARG A 1 110 ? 4.045 -7.287 4.655 1.00 98.50 110 ARG A C 1
ATOM 834 O O . ARG A 1 110 ? 3.029 -7.780 5.134 1.00 98.50 110 ARG A O 1
ATOM 841 N N . LEU A 1 111 ? 5.059 -6.838 5.392 1.00 97.56 111 LEU A N 1
ATOM 842 C CA . LEU A 1 111 ? 5.113 -6.918 6.851 1.00 97.56 111 LEU A CA 1
ATOM 843 C C . LEU A 1 111 ? 4.032 -6.070 7.518 1.00 97.56 111 LEU A C 1
ATOM 845 O O . LEU A 1 111 ? 3.396 -6.533 8.458 1.00 97.56 111 LEU A O 1
ATOM 849 N N . TYR A 1 112 ? 3.776 -4.853 7.036 1.00 98.31 112 TYR A N 1
ATOM 850 C CA . TYR A 1 112 ? 2.688 -4.041 7.579 1.00 98.31 112 TYR A CA 1
ATOM 851 C C . TYR A 1 112 ? 1.314 -4.597 7.218 1.00 98.31 112 TYR A C 1
ATOM 853 O O . TYR A 1 112 ? 0.402 -4.507 8.031 1.00 98.31 112 TYR A O 1
ATOM 861 N N . ALA A 1 113 ? 1.155 -5.214 6.047 1.00 98.56 113 ALA A N 1
ATOM 862 C CA . ALA A 1 113 ? -0.083 -5.897 5.697 1.00 98.56 113 ALA A CA 1
ATOM 863 C C . ALA A 1 113 ? -0.319 -7.150 6.563 1.00 98.56 113 ALA A C 1
ATOM 865 O O . ALA A 1 113 ? -1.444 -7.388 6.987 1.00 98.56 113 ALA A O 1
ATOM 866 N N . GLU A 1 114 ? 0.725 -7.913 6.895 1.00 98.06 114 GLU A N 1
ATOM 867 C CA . GLU A 1 114 ? 0.664 -8.977 7.913 1.00 98.06 114 GLU A CA 1
ATOM 868 C C . GLU A 1 114 ? 0.317 -8.403 9.296 1.00 98.06 114 GLU A C 1
ATOM 870 O O . GLU A 1 114 ? -0.565 -8.901 9.993 1.00 98.06 114 GLU A O 1
ATOM 875 N N . GLY A 1 115 ? 0.941 -7.283 9.660 1.00 96.75 115 GLY A N 1
ATOM 876 C CA . GLY A 1 115 ? 0.629 -6.554 10.881 1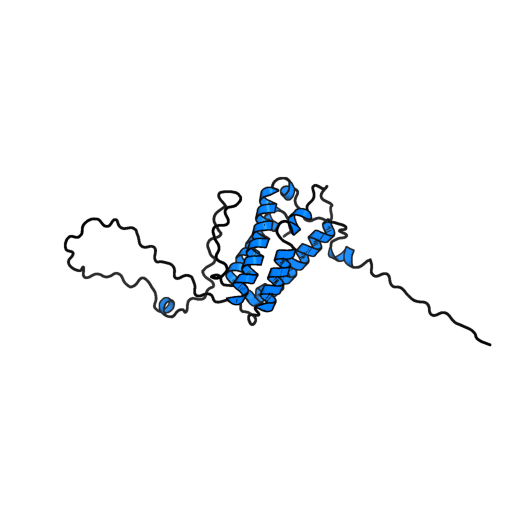.00 96.75 115 GLY A CA 1
ATOM 877 C C . GLY A 1 115 ? -0.813 -6.058 10.954 1.00 96.75 115 GLY A C 1
ATOM 878 O O . GLY A 1 115 ? -1.395 -6.055 12.034 1.00 96.75 115 GLY A O 1
ATOM 879 N N . LEU A 1 116 ? -1.410 -5.678 9.822 1.00 98.38 116 LEU A N 1
ATOM 880 C CA . LEU A 1 116 ? -2.797 -5.221 9.756 1.00 98.38 116 LEU A CA 1
ATOM 881 C C . LEU A 1 116 ? -3.771 -6.372 10.026 1.00 98.38 116 LEU A C 1
ATOM 883 O O . LEU A 1 116 ? -4.756 -6.168 10.727 1.00 98.38 116 LEU A O 1
ATOM 887 N N . ASP A 1 117 ? -3.480 -7.579 9.532 1.00 98.44 117 ASP A N 1
ATOM 888 C CA . ASP A 1 117 ? -4.265 -8.784 9.838 1.00 98.44 117 ASP A CA 1
ATOM 889 C C . ASP A 1 117 ? -4.238 -9.112 11.343 1.00 98.44 117 ASP A C 1
ATOM 891 O O . ASP A 1 117 ? -5.275 -9.395 11.952 1.00 98.44 117 ASP A O 1
ATOM 895 N N . ILE A 1 118 ? -3.061 -8.985 11.969 1.00 97.00 118 ILE A N 1
ATOM 896 C CA . ILE A 1 118 ? -2.878 -9.170 13.416 1.00 97.00 118 ILE A CA 1
ATOM 897 C C . ILE A 1 118 ? -3.631 -8.089 14.206 1.00 97.00 118 ILE A C 1
ATOM 899 O O . ILE A 1 118 ? -4.393 -8.409 15.121 1.00 97.00 118 ILE A O 1
ATOM 903 N N . ALA A 1 119 ? -3.441 -6.817 13.847 1.00 96.31 119 ALA A N 1
ATOM 904 C CA . ALA A 1 119 ? -4.052 -5.670 14.516 1.00 96.31 119 ALA A CA 1
ATOM 905 C C . ALA A 1 119 ? -5.562 -5.555 14.255 1.00 96.31 119 ALA A C 1
ATOM 907 O O . ALA A 1 119 ? -6.248 -4.822 14.965 1.00 96.31 119 ALA A O 1
ATOM 908 N N . ALA A 1 120 ? -6.114 -6.297 13.288 1.00 97.38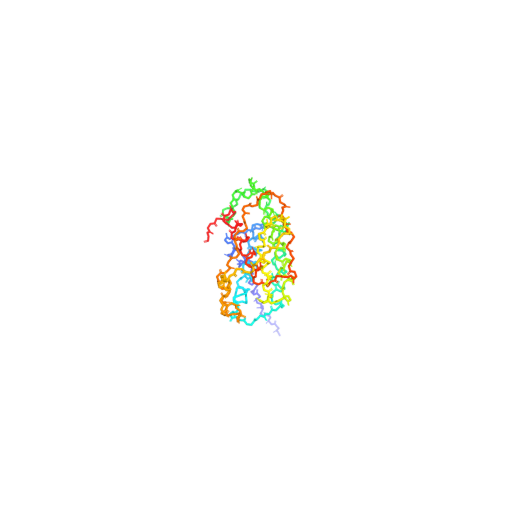 120 ALA A N 1
ATOM 909 C CA . ALA A 1 120 ? -7.536 -6.257 12.965 1.00 97.38 120 ALA A CA 1
ATOM 910 C C . ALA A 1 120 ? -8.425 -6.542 14.190 1.00 97.38 120 ALA A C 1
ATOM 912 O O . ALA A 1 120 ? -9.465 -5.903 14.355 1.00 97.38 120 ALA A O 1
ATOM 913 N N . ALA A 1 121 ? -7.990 -7.442 15.080 1.00 95.75 121 ALA A N 1
ATOM 914 C CA . ALA A 1 121 ? -8.705 -7.787 16.313 1.00 95.75 121 ALA A CA 1
ATOM 915 C C . ALA A 1 121 ? -8.766 -6.637 17.336 1.00 95.75 121 ALA A C 1
ATOM 917 O O . ALA A 1 121 ? -9.600 -6.652 18.240 1.00 95.75 121 ALA A O 1
ATOM 918 N N . ASN A 1 122 ? -7.888 -5.642 17.203 1.00 94.50 122 ASN A N 1
ATOM 919 C CA . ASN A 1 122 ? -7.763 -4.539 18.148 1.00 94.50 122 ASN A CA 1
ATOM 920 C C . ASN A 1 122 ? -8.710 -3.371 17.833 1.00 94.50 122 ASN A C 1
ATOM 922 O O . ASN A 1 122 ? -8.913 -2.493 18.671 1.00 94.50 122 ASN A O 1
ATOM 926 N N . GLY A 1 123 ? -9.303 -3.338 16.636 1.00 94.25 123 GLY A N 1
ATOM 927 C CA . GLY A 1 123 ? -10.129 -2.209 16.220 1.00 94.25 123 GLY A CA 1
ATOM 928 C C . GLY A 1 123 ? -9.330 -0.915 16.035 1.00 94.25 123 GLY A C 1
ATOM 929 O O . GLY A 1 123 ? -8.111 -0.921 15.871 1.00 94.25 123 GLY A O 1
ATOM 930 N N . LEU A 1 124 ? -10.035 0.217 16.089 1.00 93.50 124 LEU A N 1
ATOM 931 C CA . LEU A 1 124 ? -9.433 1.561 16.052 1.00 93.50 124 LEU A CA 1
ATOM 932 C C . LEU A 1 124 ? -8.894 2.022 17.419 1.00 93.50 124 LEU A C 1
ATOM 934 O O . LEU A 1 124 ? -8.304 3.091 17.524 1.00 93.50 124 LEU A O 1
ATOM 938 N N . ASN A 1 125 ? -9.128 1.243 18.479 1.00 77.81 125 ASN A N 1
ATOM 939 C CA . ASN A 1 125 ? -8.831 1.628 19.853 1.00 77.81 125 ASN A CA 1
ATOM 940 C C . ASN A 1 125 ? -7.920 0.589 20.504 1.00 77.81 125 ASN A C 1
ATOM 942 O O . ASN A 1 125 ? -8.396 -0.342 21.149 1.00 77.81 125 ASN A O 1
ATOM 946 N N . VAL A 1 126 ? -6.610 0.805 20.428 1.00 62.50 126 VAL A N 1
ATOM 947 C CA . VAL A 1 126 ? -5.715 0.306 21.476 1.00 62.50 126 VAL A CA 1
ATOM 948 C C . VAL A 1 126 ? -5.528 1.443 22.475 1.00 62.50 126 VAL A C 1
ATOM 950 O O . VAL A 1 126 ? -5.301 2.577 22.041 1.00 62.50 126 VAL A O 1
ATOM 953 N N . PRO A 1 127 ? -5.648 1.212 23.800 1.00 52.94 127 PRO A N 1
ATOM 954 C CA . PRO A 1 127 ? -5.218 2.205 24.774 1.00 52.94 127 PRO A CA 1
ATOM 955 C C . PRO A 1 127 ? -3.792 2.601 24.411 1.00 52.94 127 PRO A C 1
ATOM 957 O O . PRO A 1 127 ? -2.932 1.724 24.332 1.00 52.94 127 PRO A O 1
ATOM 960 N N . ALA A 1 128 ? -3.561 3.886 24.120 1.00 48.34 128 ALA A N 1
ATOM 961 C CA . ALA A 1 128 ? -2.232 4.367 23.763 1.00 48.34 128 ALA A CA 1
ATOM 962 C C . ALA A 1 128 ? -1.218 3.766 24.749 1.00 48.34 128 ALA A C 1
ATOM 964 O O . ALA A 1 128 ? -1.522 3.753 25.950 1.00 48.34 128 ALA A O 1
ATOM 965 N N . PRO A 1 129 ? -0.054 3.259 24.292 1.00 46.28 129 PRO A N 1
ATOM 966 C CA . PRO A 1 129 ? 1.013 2.911 25.213 1.00 46.28 129 PRO A CA 1
ATOM 967 C C . PRO A 1 129 ? 1.168 4.106 26.142 1.00 46.28 129 PRO A C 1
ATOM 969 O O . PRO A 1 129 ? 1.385 5.221 25.658 1.00 46.28 129 PRO A O 1
ATOM 972 N N . VAL A 1 130 ? 0.934 3.904 27.443 1.00 41.38 130 VAL A N 1
ATOM 973 C CA . VAL A 1 130 ? 1.137 4.964 28.427 1.00 41.38 130 VAL A CA 1
ATOM 974 C C . VAL A 1 130 ? 2.561 5.417 28.181 1.00 41.38 130 VAL A C 1
ATOM 976 O O . VAL A 1 130 ? 3.482 4.608 28.313 1.00 41.38 130 VAL A O 1
ATOM 979 N N . ALA A 1 131 ? 2.728 6.653 27.704 1.00 47.53 131 ALA A N 1
ATOM 980 C CA . ALA A 1 131 ? 4.045 7.221 27.520 1.00 47.53 131 ALA A CA 1
ATOM 981 C C . ALA A 1 131 ? 4.718 7.070 28.877 1.00 47.53 131 ALA A C 1
ATOM 983 O O . ALA A 1 131 ? 4.245 7.643 29.860 1.00 47.53 131 ALA A O 1
ATOM 984 N N . VAL A 1 132 ? 5.733 6.209 28.955 1.00 39.09 132 VAL A N 1
ATOM 985 C CA . VAL A 1 132 ? 6.541 6.123 30.162 1.00 39.09 132 VAL A CA 1
ATOM 986 C C . VAL A 1 132 ? 7.086 7.539 30.303 1.00 39.09 132 VAL A C 1
ATOM 988 O O . VAL A 1 132 ? 7.728 7.997 29.352 1.00 39.09 132 VAL A O 1
ATOM 991 N N . PRO A 1 133 ? 6.737 8.289 31.365 1.00 43.47 133 PRO A N 1
ATOM 992 C CA . PRO A 1 133 ? 7.284 9.621 31.523 1.00 43.47 133 PRO A CA 1
ATOM 993 C C . PRO A 1 133 ? 8.796 9.474 31.434 1.00 43.47 133 PRO A C 1
ATOM 995 O O . PRO A 1 133 ? 9.356 8.547 32.024 1.00 43.47 133 PRO A O 1
ATOM 998 N N . ASP A 1 134 ? 9.419 10.325 30.624 1.00 44.53 134 ASP A N 1
ATOM 999 C CA . ASP A 1 134 ? 10.867 10.403 30.509 1.00 44.53 134 ASP A CA 1
ATOM 1000 C C . ASP A 1 134 ? 11.375 10.754 31.907 1.00 44.53 134 ASP A C 1
ATOM 1002 O O . ASP A 1 134 ? 11.304 11.905 32.333 1.00 44.53 134 ASP A O 1
ATOM 1006 N N . VAL A 1 135 ? 11.724 9.735 32.696 1.00 37.72 135 VAL A N 1
ATOM 1007 C CA . VAL A 1 135 ? 12.344 9.929 33.999 1.00 37.72 135 VAL A CA 1
ATOM 1008 C C . VAL A 1 135 ? 13.739 10.408 33.646 1.00 37.72 135 VAL A C 1
ATOM 1010 O O . VAL A 1 135 ? 14.515 9.605 33.116 1.00 37.72 135 VAL A O 1
ATOM 1013 N N . PRO A 1 136 ? 14.092 11.681 33.902 1.00 44.16 136 PRO A N 1
ATOM 1014 C CA . PRO A 1 136 ? 15.473 12.082 33.754 1.00 44.16 136 PRO A CA 1
ATOM 1015 C C . PRO A 1 136 ? 16.257 11.148 34.666 1.00 44.16 136 PRO A C 1
ATOM 1017 O O . PRO A 1 136 ? 15.932 11.031 35.851 1.00 44.16 136 PRO A O 1
ATOM 1020 N N . THR A 1 137 ? 17.256 10.452 34.129 1.00 47.12 137 THR A N 1
ATOM 1021 C CA . THR A 1 137 ? 18.255 9.766 34.946 1.00 47.12 137 THR A CA 1
ATOM 1022 C C . THR A 1 137 ? 19.050 10.840 35.681 1.00 47.12 137 THR A C 1
ATOM 1024 O O . THR A 1 137 ? 20.163 11.184 35.293 1.00 47.12 137 THR A O 1
ATOM 1027 N N . ALA A 1 138 ? 18.439 11.436 36.702 1.00 42.94 138 ALA A N 1
ATOM 1028 C CA . ALA A 1 138 ? 19.153 12.136 37.737 1.00 42.94 138 ALA A CA 1
ATOM 1029 C C . ALA A 1 138 ? 19.961 11.060 38.454 1.00 42.94 138 ALA A C 1
ATOM 1031 O O . ALA A 1 138 ? 19.412 10.089 38.981 1.00 42.94 138 ALA A O 1
ATOM 1032 N N . GLU A 1 139 ? 21.278 11.196 38.363 1.00 35.97 139 GLU A N 1
ATOM 1033 C CA . GLU A 1 139 ? 22.228 10.405 39.118 1.00 35.97 139 GLU A CA 1
ATOM 1034 C C . GLU A 1 139 ? 21.767 10.340 40.575 1.00 35.97 139 GLU A C 1
ATOM 1036 O O . GLU A 1 139 ? 21.540 11.359 41.227 1.00 35.97 139 GLU A O 1
ATOM 1041 N N . ILE A 1 140 ? 21.601 9.121 41.078 1.00 43.44 140 ILE A N 1
ATOM 1042 C CA . ILE A 1 140 ? 21.371 8.881 42.494 1.00 43.44 140 ILE A CA 1
ATOM 1043 C C . ILE A 1 140 ? 22.722 9.133 43.170 1.00 43.44 140 ILE A C 1
ATOM 1045 O O . ILE A 1 140 ? 23.537 8.219 43.296 1.00 43.44 140 ILE A O 1
ATOM 1049 N N . VAL A 1 141 ? 22.988 10.387 43.529 1.00 39.81 141 VAL A N 1
ATOM 1050 C CA . VAL A 1 141 ? 24.125 10.776 44.365 1.00 39.81 141 VAL A CA 1
ATOM 1051 C C . VAL A 1 141 ? 23.580 11.414 45.636 1.00 39.81 141 VAL A C 1
ATOM 1053 O O . VAL A 1 141 ? 22.851 12.397 45.585 1.00 39.81 141 VAL A O 1
ATOM 1056 N N . ASP A 1 142 ? 23.961 10.791 46.747 1.00 39.31 142 ASP A N 1
ATOM 1057 C CA . ASP A 1 142 ? 23.761 11.162 48.147 1.00 39.31 142 ASP A CA 1
ATOM 1058 C C . ASP A 1 142 ? 22.335 11.204 48.718 1.00 39.31 142 ASP A C 1
ATOM 1060 O O . ASP A 1 142 ? 21.502 12.062 48.438 1.00 39.31 142 ASP A O 1
ATOM 1064 N N . MET A 1 143 ? 22.100 10.260 49.631 1.00 46.12 143 MET A N 1
ATOM 1065 C CA . MET A 1 143 ? 20.980 10.256 50.559 1.00 46.12 143 MET A CA 1
ATOM 1066 C C . MET A 1 143 ? 21.414 10.975 51.836 1.00 46.12 143 MET A C 1
ATOM 1068 O O . MET A 1 143 ? 21.746 10.330 52.826 1.00 46.12 143 MET A O 1
ATOM 1072 N N . ASP A 1 144 ? 21.378 12.305 51.798 1.00 48.31 144 ASP A N 1
ATOM 1073 C CA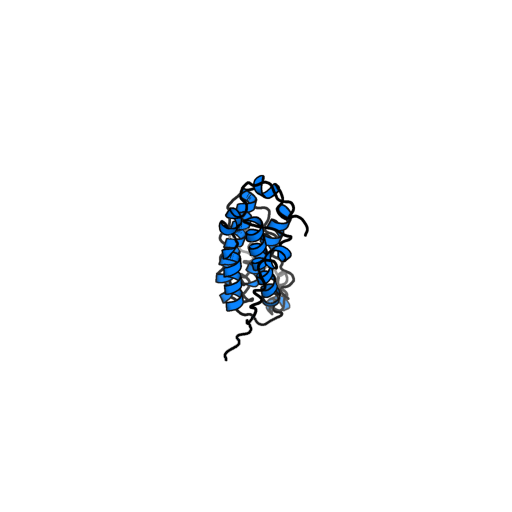 . ASP A 1 144 ? 21.397 13.151 52.989 1.00 48.31 144 ASP A CA 1
ATOM 1074 C C . ASP A 1 144 ? 20.123 14.012 53.038 1.00 48.31 144 ASP A C 1
ATOM 1076 O O . ASP A 1 144 ? 19.598 14.468 52.024 1.00 48.31 144 ASP A O 1
ATOM 1080 N N . VAL A 1 145 ? 19.582 14.146 54.250 1.00 47.44 145 VAL A N 1
ATOM 1081 C CA . VAL A 1 145 ? 18.288 14.742 54.637 1.00 47.44 145 VAL A CA 1
ATOM 1082 C C . VAL A 1 145 ? 17.855 15.953 53.791 1.00 47.44 145 VAL A C 1
ATOM 1084 O O . VAL A 1 145 ? 18.502 16.997 53.818 1.00 47.44 145 VAL A O 1
ATOM 1087 N N . VAL A 1 146 ? 16.675 15.867 53.157 1.00 45.84 146 VAL A N 1
ATOM 1088 C CA . VAL A 1 146 ? 15.995 17.018 52.534 1.00 45.84 146 VAL A CA 1
ATOM 1089 C C . VAL A 1 146 ? 14.680 17.324 53.253 1.00 45.84 146 VAL A C 1
ATOM 1091 O O . VAL A 1 146 ? 13.726 16.547 53.245 1.00 45.84 146 VAL A O 1
ATOM 1094 N N . THR A 1 147 ? 14.645 18.502 53.872 1.00 48.03 147 THR A N 1
ATOM 1095 C CA . THR A 1 147 ? 13.446 19.265 54.240 1.00 48.03 147 THR A CA 1
ATOM 1096 C C . THR A 1 147 ? 12.577 19.538 53.010 1.00 48.03 147 THR A C 1
ATOM 1098 O O . THR A 1 147 ? 13.096 19.979 51.988 1.00 48.03 147 THR A O 1
ATOM 1101 N N . MET A 1 148 ? 11.263 19.312 53.108 1.00 41.03 148 MET A N 1
ATOM 1102 C CA . MET A 1 148 ? 10.305 19.534 52.012 1.00 41.03 148 MET A CA 1
ATOM 1103 C C . MET A 1 148 ? 10.333 21.006 51.534 1.00 41.03 148 MET A C 1
ATOM 1105 O O . MET A 1 148 ? 10.146 21.892 52.371 1.00 41.03 148 MET A O 1
ATOM 1109 N N . PRO A 1 149 ? 10.537 21.301 50.235 1.00 51.75 149 PRO A N 1
ATOM 1110 C CA . PRO A 1 149 ? 10.356 22.648 49.700 1.00 51.75 149 PRO A CA 1
ATOM 1111 C C . PRO A 1 149 ? 8.864 22.941 49.459 1.00 51.75 149 PRO A C 1
ATOM 1113 O O . PRO A 1 149 ? 8.136 22.099 48.939 1.00 51.75 149 PRO A O 1
ATOM 1116 N N . GLU A 1 150 ? 8.410 24.141 49.829 1.00 49.31 150 GLU A N 1
ATOM 1117 C CA . GLU A 1 150 ? 6.998 24.574 49.780 1.00 49.31 150 GLU A CA 1
ATOM 1118 C C . GLU A 1 150 ? 6.490 25.003 48.388 1.00 49.31 150 GLU A C 1
ATOM 1120 O O . GLU A 1 150 ? 5.454 25.653 48.287 1.00 49.31 150 GLU A O 1
ATOM 1125 N N . ASP A 1 151 ? 7.177 24.641 47.303 1.00 55.38 151 ASP A N 1
ATOM 1126 C CA . ASP A 1 151 ? 6.780 25.050 45.950 1.00 55.38 151 ASP A CA 1
ATOM 1127 C C . ASP A 1 151 ? 6.784 23.842 45.002 1.00 55.38 151 ASP A C 1
ATOM 1129 O O . ASP A 1 151 ? 7.779 23.515 44.352 1.00 55.38 151 ASP A O 1
ATOM 1133 N N . MET A 1 152 ? 5.663 23.111 44.986 1.00 49.72 152 MET A N 1
ATOM 1134 C CA . MET A 1 152 ? 5.406 22.081 43.978 1.00 49.72 152 MET A CA 1
ATOM 1135 C C . MET A 1 152 ? 4.978 22.768 42.672 1.00 49.72 152 MET A C 1
ATOM 1137 O O . MET A 1 152 ? 3.991 23.509 42.689 1.00 49.72 152 MET A O 1
ATOM 1141 N N . PRO A 1 153 ? 5.636 22.504 41.526 1.00 55.31 153 PRO A N 1
ATOM 1142 C CA . PRO A 1 153 ? 5.121 22.958 40.240 1.00 55.31 153 PRO A CA 1
ATOM 1143 C C . PRO A 1 153 ? 3.734 22.337 39.989 1.00 55.31 153 PRO A C 1
ATOM 1145 O O . PRO A 1 153 ? 3.477 21.213 40.437 1.00 55.31 153 PRO A O 1
ATOM 1148 N N . PRO A 1 154 ? 2.822 23.039 39.289 1.00 52.97 154 PRO A N 1
ATOM 1149 C CA . PRO A 1 154 ? 1.495 22.505 39.006 1.00 52.97 154 PRO A CA 1
ATOM 1150 C C . PRO A 1 154 ? 1.604 21.167 38.256 1.00 52.97 154 PRO A C 1
ATOM 1152 O O . PRO A 1 154 ? 2.562 20.969 37.500 1.00 52.97 154 PRO A O 1
ATOM 1155 N N . PRO A 1 155 ? 0.646 20.240 38.451 1.00 52.38 155 PRO A N 1
ATOM 1156 C CA . PRO A 1 155 ? 0.693 18.932 37.813 1.00 52.38 155 PRO A CA 1
ATOM 1157 C C . PRO A 1 155 ? 0.812 19.089 36.295 1.00 52.38 155 PRO A C 1
ATOM 1159 O O . PRO A 1 155 ? 0.098 19.879 35.682 1.00 52.38 155 PRO A O 1
ATOM 1162 N N . ALA A 1 156 ? 1.720 18.312 35.703 1.00 57.53 156 ALA A N 1
ATOM 1163 C CA . ALA A 1 156 ? 2.112 18.367 34.293 1.00 57.53 156 ALA A CA 1
ATOM 1164 C C . ALA A 1 156 ? 1.012 17.936 33.297 1.00 57.53 156 ALA A C 1
ATOM 1166 O O . ALA A 1 156 ? 1.304 17.719 32.126 1.00 57.53 156 ALA A O 1
ATOM 1167 N N . PHE A 1 157 ? -0.237 17.804 33.752 1.00 49.41 157 PHE A N 1
ATOM 1168 C CA . PHE A 1 157 ? -1.353 17.283 32.973 1.00 49.41 157 PHE A CA 1
ATOM 1169 C C . PHE A 1 157 ? -2.601 18.131 33.201 1.00 49.41 157 PHE A C 1
ATOM 1171 O O . PHE A 1 157 ? -2.950 18.470 34.335 1.00 49.41 157 PHE A O 1
ATOM 1178 N N . THR A 1 158 ? -3.277 18.468 32.106 1.00 73.38 158 THR A N 1
ATOM 1179 C CA . THR A 1 158 ? -4.558 19.182 32.147 1.00 73.38 158 THR A CA 1
ATOM 1180 C C . THR A 1 158 ? -5.686 18.240 32.576 1.00 73.38 158 THR A C 1
ATOM 1182 O O . THR A 1 158 ? -5.589 17.018 32.439 1.00 73.38 158 THR A O 1
ATOM 1185 N N . VAL A 1 159 ? -6.776 18.791 33.113 1.00 60.59 159 VAL A N 1
ATOM 1186 C CA . VAL A 1 159 ? -7.924 17.994 33.580 1.00 60.59 159 VAL A CA 1
ATOM 1187 C C . VAL A 1 159 ? -8.577 17.255 32.406 1.00 60.59 159 VAL A C 1
ATOM 1189 O O . VAL A 1 159 ? -9.037 16.130 32.555 1.00 60.59 159 VAL A O 1
ATOM 1192 N N . GLU A 1 160 ? -8.552 17.841 31.215 1.00 55.16 160 GLU A N 1
ATOM 1193 C CA . GLU A 1 160 ? -9.044 17.263 29.966 1.00 55.16 160 GLU A CA 1
ATOM 1194 C C . GLU A 1 160 ? -8.241 16.029 29.531 1.00 55.16 160 GLU A C 1
ATOM 1196 O O . GLU A 1 160 ? -8.814 15.056 29.032 1.00 55.16 160 GLU A O 1
ATOM 1201 N N . GLU A 1 161 ? -6.929 16.044 29.761 1.00 56.25 161 GLU A N 1
ATOM 1202 C CA . GLU A 1 161 ? -6.034 14.911 29.514 1.00 56.25 161 GLU A CA 1
ATOM 1203 C C . GLU A 1 161 ? -6.267 13.789 30.533 1.00 56.25 161 GLU A C 1
ATOM 1205 O O . GLU A 1 161 ? -6.311 12.615 30.166 1.00 56.25 161 GLU A O 1
ATOM 1210 N N . LEU A 1 162 ? -6.553 14.151 31.787 1.00 61.50 162 LEU A N 1
ATOM 1211 C CA . LEU A 1 162 ? -6.953 13.207 32.832 1.00 61.50 162 LEU A CA 1
ATOM 1212 C C . LEU A 1 162 ? -8.354 12.609 32.594 1.00 61.50 162 LEU A C 1
ATOM 1214 O O . LEU A 1 162 ? -8.626 11.485 33.009 1.00 61.50 162 LEU A O 1
ATOM 1218 N N . MET A 1 163 ? -9.232 13.340 31.901 1.00 70.56 163 MET A N 1
ATOM 1219 C CA . MET A 1 163 ? -10.565 12.881 31.493 1.00 70.56 163 MET A CA 1
ATOM 1220 C C . MET A 1 163 ? -10.581 12.168 30.130 1.00 70.56 163 MET A C 1
ATOM 1222 O O . MET A 1 163 ? -11.643 11.719 29.699 1.00 70.56 163 MET A O 1
ATOM 1226 N N . GLY A 1 164 ? -9.433 12.029 29.456 1.00 54.25 164 GLY A N 1
ATOM 1227 C CA . GLY A 1 164 ? -9.314 11.279 28.201 1.00 54.25 164 GLY A CA 1
ATOM 1228 C C . GLY A 1 164 ? -10.021 11.920 27.000 1.00 54.25 164 GLY A C 1
ATOM 1229 O O . GLY A 1 164 ? -10.414 11.211 26.078 1.00 54.25 164 GLY A O 1
ATOM 1230 N N . LEU A 1 165 ? -10.201 13.246 26.996 1.00 48.28 165 LEU A N 1
ATOM 1231 C CA . LEU A 1 165 ? -10.987 13.964 25.979 1.00 48.28 165 LEU A CA 1
ATOM 1232 C C . LEU A 1 165 ? -10.154 14.551 24.826 1.00 48.28 165 LEU A C 1
ATOM 1234 O O . LEU A 1 165 ? -10.670 15.338 24.029 1.00 48.28 165 LEU A O 1
ATOM 1238 N N . VAL A 1 166 ? -8.876 14.184 24.696 1.00 51.88 166 VAL A N 1
ATOM 1239 C CA . VAL A 1 166 ? -8.050 14.677 23.585 1.00 51.88 166 VAL A CA 1
ATOM 1240 C C . VAL A 1 166 ? -8.458 14.001 22.274 1.00 51.88 166 VAL A C 1
ATOM 1242 O O . VAL A 1 166 ? -8.400 12.781 22.126 1.00 51.88 166 VAL A O 1
ATOM 1245 N N . SER A 1 167 ? -8.883 14.805 21.298 1.00 49.09 167 SER A N 1
ATOM 1246 C CA . SER A 1 167 ? -9.128 14.328 19.936 1.00 49.09 167 SER A CA 1
ATOM 1247 C C . SER A 1 167 ? -7.813 13.820 19.338 1.00 49.09 167 SER A C 1
ATOM 1249 O O . SER A 1 167 ? -6.832 14.555 19.264 1.00 49.09 167 SER A O 1
ATOM 1251 N N . ARG A 1 168 ? -7.799 12.560 18.890 1.00 50.69 168 ARG A N 1
ATOM 1252 C CA . ARG A 1 168 ? -6.638 11.811 18.356 1.00 50.69 168 ARG A CA 1
ATOM 1253 C C . ARG A 1 168 ? -5.994 12.418 17.090 1.00 50.69 168 ARG A C 1
ATOM 1255 O O . ARG A 1 168 ? -5.031 11.865 16.575 1.00 50.69 168 ARG A O 1
ATOM 1262 N N . ALA A 1 169 ? -6.477 13.562 16.604 1.00 40.31 169 ALA A N 1
ATOM 1263 C CA . ALA A 1 169 ? -5.987 14.221 15.393 1.00 40.31 169 ALA A CA 1
ATOM 1264 C C . ALA A 1 169 ? -4.558 14.795 15.517 1.00 40.31 169 ALA A C 1
ATOM 1266 O O . ALA A 1 169 ? -3.877 14.922 14.504 1.00 40.31 169 ALA A O 1
ATOM 1267 N N . ASP A 1 170 ? -4.068 15.074 16.731 1.00 37.41 170 ASP A N 1
ATOM 1268 C CA . ASP A 1 170 ? -2.803 15.809 16.923 1.00 37.41 170 ASP A CA 1
ATOM 1269 C C . ASP A 1 170 ? -1.560 14.933 17.167 1.00 37.41 170 ASP A C 1
ATOM 1271 O O . ASP A 1 170 ? -0.494 15.438 17.517 1.00 37.41 170 ASP A O 1
ATOM 1275 N N . LYS A 1 171 ? -1.642 13.614 16.954 1.00 41.31 171 LYS A N 1
ATOM 1276 C CA . LYS A 1 171 ? -0.472 12.724 17.047 1.00 41.31 171 LYS A CA 1
ATOM 1277 C C . LYS A 1 171 ? -0.295 11.921 15.767 1.00 41.31 171 LYS A C 1
ATOM 1279 O O . LYS A 1 171 ? -0.425 10.704 15.769 1.00 41.31 171 LYS A O 1
ATOM 1284 N N . SER A 1 172 ? 0.072 12.603 14.680 1.00 38.25 172 SER A N 1
ATOM 1285 C CA . SER A 1 172 ? 0.877 11.922 13.661 1.00 38.25 172 SER A CA 1
ATOM 1286 C C . SER A 1 172 ? 2.155 11.446 14.364 1.00 38.25 172 SER A C 1
ATOM 1288 O O . SER A 1 172 ? 2.873 12.294 14.905 1.00 38.25 172 SER A O 1
ATOM 1290 N N . PRO A 1 173 ? 2.444 10.135 14.443 1.00 39.00 173 PRO A N 1
ATOM 1291 C CA . PRO A 1 173 ? 3.731 9.699 14.957 1.00 39.00 173 PRO A CA 1
ATOM 1292 C C . PRO A 1 173 ? 4.832 10.356 14.113 1.00 39.00 173 PRO A C 1
ATOM 1294 O O . PRO A 1 173 ? 4.627 10.564 12.911 1.00 39.00 173 PRO A O 1
ATOM 1297 N N . PRO A 1 174 ? 5.984 10.717 14.707 1.00 36.00 174 PRO A N 1
ATOM 1298 C CA . PRO A 1 174 ? 7.091 11.249 13.932 1.00 36.00 174 PRO A CA 1
ATOM 1299 C C . PRO A 1 174 ? 7.382 10.272 12.796 1.00 36.00 174 PRO A C 1
ATOM 1301 O O . PRO A 1 174 ? 7.572 9.078 13.043 1.00 36.00 174 PRO A O 1
ATOM 1304 N N . THR A 1 175 ? 7.383 10.782 11.559 1.00 36.19 175 THR A N 1
ATOM 1305 C CA . THR A 1 175 ? 7.890 10.071 10.387 1.00 36.19 175 THR A CA 1
ATOM 1306 C C . THR A 1 175 ? 9.182 9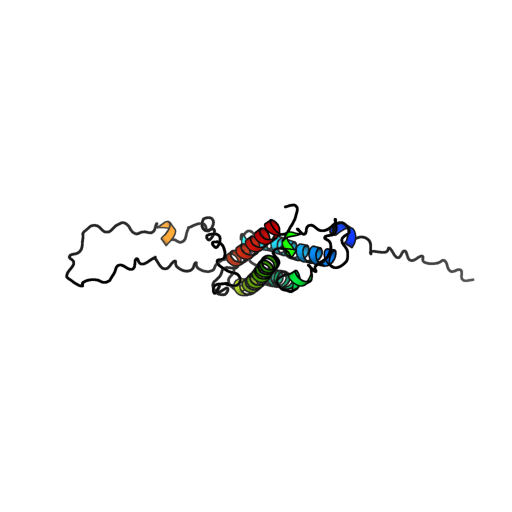.406 10.814 1.00 36.19 175 THR A C 1
ATOM 1308 O O . THR A 1 175 ? 10.106 10.101 11.246 1.00 36.19 175 THR A O 1
ATOM 1311 N N . ILE A 1 176 ? 9.207 8.073 10.793 1.00 45.31 176 ILE A N 1
ATOM 1312 C CA . ILE A 1 176 ? 10.354 7.306 11.267 1.00 45.31 176 ILE A CA 1
ATOM 1313 C C . ILE A 1 176 ? 11.576 7.881 10.558 1.00 45.31 176 ILE A C 1
ATOM 1315 O O . ILE A 1 176 ? 11.640 7.911 9.326 1.00 45.31 176 ILE A O 1
ATOM 1319 N N . ALA A 1 177 ? 12.477 8.455 11.355 1.00 33.12 177 ALA A N 1
ATOM 1320 C CA . ALA A 1 177 ? 13.683 9.089 10.870 1.00 33.12 177 ALA A CA 1
ATOM 1321 C C . ALA A 1 177 ? 14.413 8.121 9.936 1.00 33.12 177 ALA A C 1
ATOM 1323 O O . ALA A 1 177 ? 14.437 6.916 10.190 1.00 33.12 177 ALA A O 1
ATOM 1324 N N . ALA A 1 178 ? 14.976 8.677 8.860 1.00 33.62 178 ALA A N 1
ATOM 1325 C CA . ALA A 1 178 ? 15.690 7.976 7.801 1.00 33.62 178 ALA A CA 1
ATOM 1326 C C . ALA A 1 178 ? 16.370 6.692 8.297 1.00 33.62 178 ALA A C 1
ATOM 1328 O O . ALA A 1 178 ? 17.254 6.749 9.157 1.00 33.62 178 ALA A O 1
ATOM 1329 N N . ALA A 1 179 ? 15.944 5.557 7.735 1.00 34.09 179 ALA A N 1
ATOM 1330 C CA . ALA A 1 179 ? 16.505 4.244 8.001 1.00 34.09 179 ALA A CA 1
ATOM 1331 C C . ALA A 1 179 ? 18.038 4.308 7.938 1.00 34.09 179 ALA A C 1
ATOM 1333 O O . ALA A 1 179 ? 18.641 4.424 6.867 1.00 34.09 179 ALA A O 1
ATOM 1334 N N . LYS A 1 180 ? 18.687 4.245 9.103 1.00 32.97 180 LYS A N 1
ATOM 1335 C CA . LYS A 1 180 ? 20.115 3.954 9.187 1.00 32.97 180 LYS A CA 1
ATOM 1336 C C . LYS A 1 180 ? 20.286 2.461 8.919 1.00 32.97 180 LYS A C 1
ATOM 1338 O O . LYS A 1 180 ? 20.363 1.665 9.844 1.00 32.97 180 LYS A O 1
ATOM 1343 N N . GLY A 1 181 ? 20.357 2.109 7.638 1.00 34.56 181 GLY A N 1
ATOM 1344 C CA . GLY A 1 181 ? 20.734 0.776 7.173 1.00 34.56 181 GLY A CA 1
ATOM 1345 C C . GLY A 1 181 ? 19.573 -0.067 6.651 1.00 34.56 181 GLY A C 1
ATOM 1346 O O . GLY A 1 181 ? 18.471 -0.067 7.193 1.00 34.56 181 GLY A O 1
ATOM 1347 N N . TYR A 1 182 ? 19.856 -0.800 5.575 1.00 35.41 182 TYR A N 1
ATOM 1348 C CA . TYR A 1 182 ? 18.993 -1.844 5.034 1.00 35.41 182 TYR A CA 1
ATOM 1349 C C . TYR A 1 182 ? 18.752 -2.919 6.108 1.00 35.41 182 TYR A C 1
ATOM 1351 O O . TYR A 1 182 ? 19.710 -3.507 6.607 1.00 35.41 182 TYR A O 1
ATOM 1359 N N . GLY A 1 183 ? 17.487 -3.178 6.454 1.00 42.12 183 GLY A N 1
ATOM 1360 C CA . GLY A 1 183 ? 17.095 -4.363 7.226 1.00 42.12 183 GLY A CA 1
ATOM 1361 C C . GLY A 1 183 ? 16.965 -4.216 8.747 1.00 42.12 183 GLY A C 1
ATOM 1362 O O . GLY A 1 183 ? 17.037 -5.228 9.438 1.00 42.12 183 GLY A O 1
ATOM 1363 N N . GLN A 1 184 ? 16.740 -3.020 9.299 1.00 42.97 184 GLN A N 1
ATOM 1364 C CA . GLN A 1 184 ? 16.331 -2.885 10.707 1.00 42.97 184 GLN A CA 1
ATOM 1365 C C . GLN A 1 184 ? 14.848 -2.537 10.832 1.00 42.97 184 GLN A C 1
ATOM 1367 O O . GLN A 1 184 ? 14.478 -1.413 11.159 1.00 42.97 184 GLN A O 1
ATOM 1372 N N . PHE A 1 185 ? 13.994 -3.537 10.616 1.00 52.41 185 PHE A N 1
ATOM 1373 C CA . PHE A 1 185 ? 12.670 -3.535 11.226 1.00 52.41 185 PHE A CA 1
ATOM 1374 C C . PHE A 1 185 ? 12.878 -3.727 12.726 1.00 52.41 185 PHE A C 1
ATOM 1376 O O . PHE A 1 185 ? 13.111 -4.839 13.200 1.00 52.41 185 PHE A O 1
ATOM 1383 N N . THR A 1 186 ? 12.894 -2.634 13.484 1.00 54.88 186 THR A N 1
ATOM 1384 C CA . THR A 1 186 ? 12.795 -2.721 14.941 1.00 54.88 186 THR A CA 1
ATOM 1385 C C . THR A 1 186 ? 11.498 -3.453 15.296 1.00 54.88 186 THR A C 1
ATOM 1387 O O . THR A 1 186 ? 10.529 -3.393 14.545 1.00 54.88 186 THR A O 1
ATOM 1390 N N . ALA A 1 187 ? 11.505 -4.212 16.393 1.00 64.00 187 ALA A N 1
ATOM 1391 C CA . ALA A 1 187 ? 10.427 -5.117 16.788 1.00 64.00 187 ALA A CA 1
ATOM 1392 C C . ALA A 1 187 ? 9.084 -4.382 16.973 1.00 64.00 187 ALA A C 1
ATOM 1394 O O . ALA A 1 187 ? 8.776 -3.898 18.059 1.00 64.00 187 ALA A O 1
ATOM 1395 N N . ILE A 1 188 ? 8.295 -4.278 15.904 1.00 82.12 188 ILE A N 1
ATOM 1396 C CA . ILE A 1 188 ? 6.926 -3.775 15.962 1.00 82.12 188 ILE A CA 1
ATOM 1397 C C . ILE A 1 188 ? 6.051 -4.911 16.483 1.00 82.12 188 ILE A C 1
ATOM 1399 O O . ILE A 1 188 ? 5.917 -5.947 15.833 1.00 82.12 188 ILE A O 1
ATOM 1403 N N . ASP A 1 189 ? 5.456 -4.719 17.659 1.00 90.00 189 ASP A N 1
ATOM 1404 C CA . ASP A 1 189 ? 4.454 -5.643 18.182 1.00 90.00 189 ASP A CA 1
ATOM 1405 C C . ASP A 1 189 ? 3.061 -5.234 17.694 1.00 90.00 189 ASP A C 1
ATOM 1407 O O . ASP A 1 189 ? 2.358 -4.445 18.328 1.00 90.00 189 ASP A O 1
ATOM 1411 N N . PHE A 1 190 ? 2.656 -5.782 16.548 1.00 91.62 190 PHE A N 1
ATOM 1412 C CA . PHE A 1 190 ? 1.347 -5.510 15.949 1.00 91.62 190 PHE A CA 1
ATOM 1413 C C . PHE A 1 190 ? 0.168 -5.924 16.837 1.00 91.62 190 PHE A C 1
ATOM 1415 O O . PHE A 1 190 ? -0.928 -5.392 16.676 1.00 91.62 190 PHE A O 1
ATOM 1422 N N . LYS A 1 191 ? 0.373 -6.816 17.817 1.00 90.75 191 LYS A N 1
ATOM 1423 C CA . LYS A 1 191 ? -0.686 -7.196 18.765 1.00 90.75 191 LYS A CA 1
ATOM 1424 C C . LYS A 1 191 ? -1.070 -6.048 19.690 1.00 90.75 191 LYS A C 1
ATOM 1426 O O . LYS A 1 191 ? -2.162 -6.067 20.244 1.00 90.75 191 LYS A O 1
ATOM 1431 N N . LEU A 1 192 ? -0.191 -5.062 19.847 1.00 89.62 192 LEU A N 1
ATOM 1432 C CA . LEU A 1 192 ? -0.394 -3.882 20.683 1.00 89.62 192 LEU A CA 1
ATOM 1433 C C . LEU A 1 192 ? -0.682 -2.623 19.855 1.00 89.62 192 LEU A C 1
ATOM 1435 O O . LEU A 1 192 ? -0.602 -1.516 20.379 1.00 89.62 192 LEU A O 1
ATOM 1439 N N . MET A 1 193 ? -0.980 -2.764 18.563 1.00 89.69 193 MET A N 1
ATOM 1440 C CA . MET A 1 193 ? -1.258 -1.637 17.675 1.00 89.69 193 MET A CA 1
ATOM 1441 C C . MET A 1 193 ? -2.729 -1.569 17.295 1.00 89.69 193 MET A C 1
ATOM 1443 O O . MET A 1 193 ? -3.366 -2.599 17.074 1.00 89.69 193 MET A O 1
ATOM 1447 N N . ALA A 1 194 ? -3.260 -0.353 17.195 1.00 95.56 194 ALA A N 1
ATOM 1448 C CA . ALA A 1 194 ? -4.564 -0.134 16.593 1.00 95.56 194 ALA A CA 1
ATOM 1449 C C . ALA A 1 194 ? -4.475 -0.320 15.071 1.00 95.56 194 ALA A C 1
ATOM 1451 O O . ALA A 1 194 ? -3.423 -0.101 14.461 1.00 95.56 194 ALA A O 1
ATOM 1452 N N . ALA A 1 195 ? -5.569 -0.760 14.452 1.00 96.62 195 ALA A N 1
ATOM 1453 C CA . ALA A 1 195 ? -5.591 -1.051 13.022 1.00 96.62 195 ALA A CA 1
ATOM 1454 C C . ALA A 1 195 ? -5.336 0.206 12.165 1.00 96.62 195 ALA A C 1
ATOM 1456 O O . ALA A 1 195 ? -4.696 0.113 11.117 1.00 96.62 195 ALA A O 1
ATOM 1457 N N . ASP A 1 196 ? -5.767 1.383 12.630 1.00 96.69 196 ASP A N 1
ATOM 1458 C CA . ASP A 1 196 ? -5.524 2.675 11.976 1.00 96.69 196 ASP A CA 1
ATOM 1459 C C . ASP A 1 196 ? -4.038 3.070 12.000 1.00 96.69 196 ASP A C 1
ATOM 1461 O O . ASP A 1 196 ? -3.514 3.528 10.984 1.00 96.69 196 ASP A O 1
ATOM 1465 N N . ASP A 1 197 ? -3.324 2.810 13.100 1.00 95.50 197 ASP A N 1
ATOM 1466 C CA . ASP A 1 197 ? -1.876 3.048 13.191 1.00 95.50 197 ASP A CA 1
ATOM 1467 C C . ASP A 1 197 ? -1.087 2.180 12.195 1.00 95.50 197 ASP A C 1
ATOM 1469 O O . ASP A 1 197 ? -0.085 2.620 11.623 1.00 95.50 197 ASP A O 1
ATOM 1473 N N . VAL A 1 198 ? -1.514 0.930 11.979 1.00 96.94 198 VAL A N 1
ATOM 1474 C CA . VAL A 1 198 ? -0.885 0.046 10.984 1.00 96.94 198 VAL A CA 1
ATOM 1475 C C . VAL A 1 198 ? -1.260 0.466 9.561 1.00 96.94 198 VAL A C 1
ATOM 1477 O O . VAL A 1 198 ? -0.396 0.506 8.683 1.00 96.94 198 VAL A O 1
ATOM 1480 N N . PHE A 1 199 ? -2.519 0.842 9.327 1.00 97.94 199 PHE A N 1
ATOM 1481 C CA . PHE A 1 199 ? -2.980 1.356 8.036 1.00 97.94 199 PHE A CA 1
ATOM 1482 C C . PHE A 1 199 ? -2.235 2.626 7.598 1.00 97.94 199 PHE A C 1
ATOM 1484 O O . PHE A 1 199 ? -1.908 2.784 6.417 1.00 97.94 199 PHE A O 1
ATOM 1491 N N . GLU A 1 200 ? -1.913 3.516 8.535 1.00 96.62 200 GLU A N 1
ATOM 1492 C CA . GLU A 1 200 ? -1.111 4.706 8.253 1.00 96.62 200 GLU A CA 1
ATOM 1493 C C . GLU A 1 200 ? 0.302 4.330 7.782 1.00 96.62 200 GLU A C 1
ATOM 1495 O O . GLU A 1 200 ? 0.789 4.860 6.783 1.00 96.62 200 GLU A O 1
ATOM 1500 N N . ARG A 1 201 ? 0.941 3.339 8.418 1.00 96.81 201 ARG A N 1
ATOM 1501 C CA . ARG A 1 201 ? 2.257 2.834 7.981 1.00 96.81 201 ARG A CA 1
ATOM 1502 C C . ARG A 1 201 ? 2.209 2.270 6.564 1.00 96.81 201 ARG A C 1
ATOM 1504 O O . ARG A 1 201 ? 3.075 2.592 5.754 1.00 96.81 201 ARG A O 1
ATOM 1511 N N . ILE A 1 202 ? 1.168 1.503 6.235 1.00 98.25 202 ILE A N 1
ATOM 1512 C CA . ILE A 1 202 ? 0.930 1.004 4.869 1.00 98.25 202 ILE A CA 1
ATOM 1513 C C . ILE A 1 202 ? 0.817 2.178 3.887 1.00 98.25 202 ILE A C 1
ATOM 1515 O O . ILE A 1 202 ? 1.486 2.191 2.851 1.00 98.25 202 ILE A O 1
ATOM 1519 N N . SER A 1 203 ? 0.015 3.190 4.228 1.00 97.94 203 SER A N 1
ATOM 1520 C CA . SER A 1 203 ? -0.193 4.383 3.397 1.00 97.94 203 SER A CA 1
ATOM 1521 C C . SER A 1 203 ? 1.116 5.136 3.130 1.00 97.94 203 SER A C 1
ATOM 1523 O O . SER A 1 203 ? 1.400 5.511 1.987 1.00 97.94 203 SER A O 1
ATOM 1525 N N . GLN A 1 204 ? 1.960 5.290 4.153 1.00 97.44 204 GLN A N 1
ATOM 1526 C CA . GLN A 1 204 ? 3.284 5.909 4.046 1.00 97.44 204 GLN A CA 1
ATOM 1527 C C . GLN A 1 204 ? 4.245 5.096 3.170 1.00 97.44 204 GLN A C 1
ATOM 1529 O O . GLN A 1 204 ? 4.965 5.678 2.349 1.00 97.44 204 GLN A O 1
ATOM 1534 N N . THR A 1 205 ? 4.242 3.765 3.280 1.00 97.75 205 THR A N 1
ATOM 1535 C CA . THR A 1 205 ? 5.038 2.889 2.407 1.00 97.75 205 THR A CA 1
ATOM 1536 C C . THR A 1 205 ? 4.584 3.003 0.949 1.00 97.75 205 THR A C 1
ATOM 1538 O O . THR A 1 205 ? 5.426 3.162 0.060 1.00 97.75 205 THR A O 1
ATOM 1541 N N . CYS A 1 206 ? 3.271 3.024 0.680 1.00 97.69 206 CYS A N 1
ATOM 1542 C CA . CYS A 1 206 ? 2.733 3.249 -0.667 1.00 97.69 206 CYS A CA 1
ATOM 1543 C C . CYS A 1 206 ? 3.175 4.602 -1.244 1.00 97.69 206 CYS A C 1
ATOM 1545 O O . CYS A 1 206 ? 3.642 4.666 -2.384 1.00 97.69 206 CYS A O 1
ATOM 1547 N N . ALA A 1 207 ? 3.060 5.681 -0.464 1.00 96.94 207 ALA A N 1
ATOM 1548 C CA . ALA A 1 207 ? 3.481 7.018 -0.881 1.00 96.94 207 ALA A CA 1
ATOM 1549 C C . ALA A 1 207 ? 4.988 7.074 -1.174 1.00 96.94 207 ALA A C 1
ATOM 1551 O O . ALA A 1 207 ? 5.404 7.589 -2.216 1.00 96.94 207 ALA A O 1
ATOM 1552 N N . SER A 1 208 ? 5.800 6.482 -0.295 1.00 96.75 208 SER A N 1
ATOM 1553 C CA . SER A 1 208 ? 7.256 6.425 -0.440 1.00 96.75 208 SER A CA 1
ATOM 1554 C C . SER A 1 208 ? 7.654 5.664 -1.703 1.00 96.75 208 SER A C 1
ATOM 1556 O O . SER A 1 208 ? 8.380 6.206 -2.538 1.00 96.75 208 SER A O 1
ATOM 1558 N N . CYS A 1 209 ? 7.108 4.462 -1.907 1.00 96.94 209 CYS A N 1
ATOM 1559 C CA . CYS A 1 209 ? 7.363 3.654 -3.099 1.00 96.94 209 CYS A CA 1
ATOM 1560 C C . CYS A 1 209 ? 6.946 4.385 -4.383 1.00 96.94 209 CYS A C 1
ATOM 1562 O O . CYS A 1 209 ? 7.739 4.504 -5.318 1.00 96.94 209 CYS A O 1
ATOM 1564 N N . HIS A 1 210 ? 5.742 4.962 -4.426 1.00 96.88 210 HIS A N 1
ATOM 1565 C CA . HIS A 1 210 ? 5.279 5.691 -5.606 1.00 96.88 210 HIS A CA 1
ATOM 1566 C C . HIS A 1 210 ? 6.118 6.937 -5.907 1.00 96.88 210 HIS A C 1
ATOM 1568 O O . HIS A 1 210 ? 6.443 7.167 -7.073 1.00 96.88 210 HIS 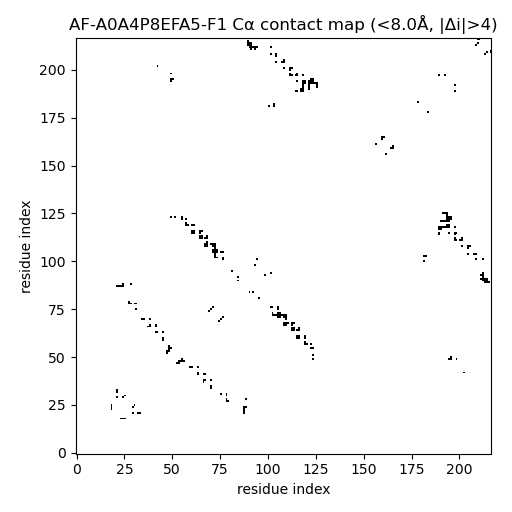A O 1
ATOM 1574 N N . SER A 1 211 ? 6.525 7.704 -4.890 1.00 96.25 211 SER A N 1
ATOM 1575 C CA . SER A 1 211 ? 7.361 8.895 -5.089 1.00 96.25 211 SER A CA 1
ATOM 1576 C C . SER A 1 211 ? 8.691 8.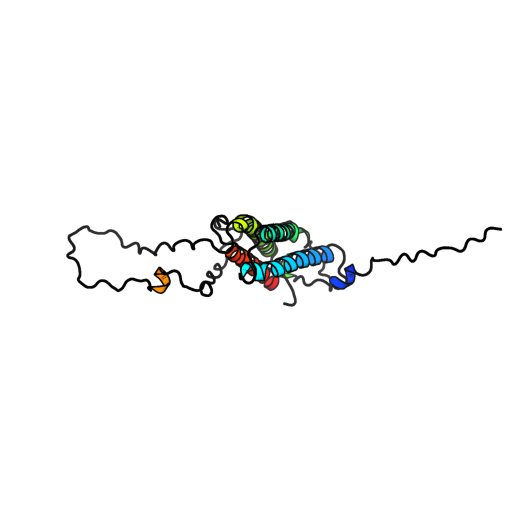556 -5.777 1.00 96.25 211 SER A C 1
ATOM 1578 O O . SER A 1 211 ? 9.120 9.250 -6.707 1.00 96.25 211 SER A O 1
ATOM 1580 N N . LEU A 1 212 ? 9.297 7.432 -5.391 1.00 95.81 212 LEU A N 1
ATOM 1581 C CA . LEU A 1 212 ? 10.588 6.976 -5.893 1.00 95.81 212 LEU A CA 1
ATOM 1582 C C . LEU A 1 212 ? 10.468 6.296 -7.254 1.00 95.81 212 LEU A C 1
ATOM 1584 O O . LEU A 1 212 ? 11.272 6.562 -8.142 1.00 95.81 212 LEU A O 1
ATOM 1588 N N . PHE A 1 213 ? 9.441 5.464 -7.441 1.00 96.44 213 PHE A N 1
ATOM 1589 C CA . PHE A 1 213 ? 9.448 4.436 -8.483 1.00 96.44 213 PHE A CA 1
ATOM 1590 C C . PHE A 1 213 ? 8.299 4.512 -9.497 1.00 96.44 213 PHE A C 1
ATOM 1592 O O . PHE A 1 213 ? 8.311 3.780 -10.492 1.00 96.44 213 PHE A O 1
ATOM 1599 N N . ARG A 1 214 ? 7.337 5.428 -9.324 1.00 94.69 214 ARG A N 1
ATOM 1600 C CA . ARG A 1 214 ? 6.208 5.620 -10.249 1.00 94.69 214 ARG A CA 1
ATOM 1601 C C . ARG A 1 214 ? 6.199 7.026 -10.862 1.00 94.69 214 ARG A C 1
ATOM 1603 O O . ARG A 1 214 ? 6.484 8.021 -10.204 1.00 94.69 214 ARG A O 1
ATOM 1610 N N . LYS A 1 215 ? 5.883 7.118 -12.156 1.00 92.50 215 LYS A N 1
ATOM 1611 C CA . LYS A 1 215 ? 5.649 8.374 -12.891 1.00 92.50 215 LYS A CA 1
ATOM 1612 C C . LYS A 1 215 ? 4.182 8.791 -12.783 1.00 92.50 215 LYS A C 1
ATOM 1614 O O . LYS A 1 215 ? 3.312 7.937 -12.932 1.00 92.50 215 LYS A O 1
ATOM 1619 N N . GLY A 1 216 ? 3.938 10.098 -12.653 1.00 76.19 216 GLY A N 1
ATOM 1620 C CA . GLY A 1 216 ? 2.600 10.701 -12.636 1.00 76.19 216 GLY A CA 1
ATOM 1621 C C . GLY A 1 216 ? 1.849 10.383 -11.345 1.00 76.19 216 GLY A C 1
ATOM 1622 O O . GLY A 1 216 ? 1.359 9.267 -11.191 1.00 76.19 216 GLY A O 1
ATOM 1623 N N . ASN A 1 217 ? 1.800 11.356 -10.430 1.00 51.62 217 ASN A N 1
ATOM 1624 C CA . ASN A 1 217 ? 1.072 11.250 -9.162 1.00 51.62 217 ASN A CA 1
ATOM 1625 C C . ASN A 1 217 ? -0.423 11.088 -9.429 1.00 51.62 217 ASN A C 1
ATOM 1627 O O . ASN A 1 217 ? -0.993 11.997 -10.072 1.00 51.62 217 ASN A O 1
#

InterPro domains:
  IPR002321 Cytochrome c, class II [PF01322] (29-122)
  IPR002321 Cytochrome c, class II [PS51009] (27-215)
  IPR010980 Cytochrome c/b562 [SSF47175] (27-124)

Mean predicted aligned error: 15.08 Å

Sequence (217 aa):
MFKNKILGAIALSSLGAAALAHNGATGVVMERMTGMSAMRDVMKSLAPIMQGQVPYDEWTVRDAASVLQSHAGDNMARLFPKEPIPASSYAKPEIWSEWGRFETLSEELRLYAEGLDIAAANGLNVPAPVAVPDVPTAEIVDMDVVTMPEDMPPPAFTVEELMGLVSRADKSPPTIAAAKGYGQFTAIDFKLMAADDVFERISQTCASCHSLFRKGN

Foldseek 3Di:
DDDDDDDDDPPPDPVPPLCVVQVNDDDLQSVLVVLVVQLVVLLVVCVCQLVVVDPQDLVSQLVSLVSQLCCAAPNVLVSDPPDDQDPSHQWDPLCVVVVLVLNLLRVLSNVLSVLLNLQSVVANDQPPPPPPPPPPPPPPDDDDDDDDDPDDDPPPDDVCVVVVPDDPPPDPDPPPPPDPDRDDPDDDPSNRDHSSVSSVSSVVSVVVSCVRTGHDD

pLDDT: mean 76.66, std 23.52, range [32.97, 98.81]

Organism: NCBI:txid2500533

Nearest PDB structures (foldseek):
  1mqv-assembly1_A  TM=8.477E-01  e=2.289E-03  Rhodopseudomonas palustris
  2j8w-assembly1_A  TM=8.471E-01  e=2.533E-03  Rubrivivax gelatinosus
  1a7v-assembly2_B  TM=8.488E-01  e=4.200E-03  Rhodopseudomonas palustris
  1mqv-assembly2_B  TM=7.358E-01  e=6.623E-03  Rhodopseudomonas palustris
  7rbt-assembly1_R  TM=3.183E-01  e=3.693E+00  Homo sapiens

Secondary structure (DSSP, 8-state):
--------------TTHHHHHTTT--HHHHHHHHHHHHHHHHHHHHHHHHTTSS---HHHHHHHHHHHHHTSHHHHHTT--S----TT--B-THHHHSHHHHHHHHHHHHHHHHHHHHHGGGTT----------------------PPPS-PPPPSS-HHHHTT---GGG-PPP-----SSTT------GGGS-HHHHHHHHHHHHHHHHHHHBS--

Solvent-accessible surface area (backbone atoms only — not comparable to full-atom values): 13357 Å² total; per-residue (Å²): 138,90,80,88,79,82,86,79,80,82,80,76,79,74,82,66,63,71,33,67,83,45,67,62,34,58,70,55,60,31,53,48,53,51,43,53,45,56,41,49,53,39,52,62,62,44,48,45,38,60,68,65,77,42,80,81,52,50,64,64,41,32,54,40,16,51,53,36,35,68,48,17,23,69,63,39,53,72,51,63,66,98,62,84,84,53,91,62,53,48,68,38,75,51,42,76,78,41,39,72,58,48,47,48,49,26,38,51,39,21,52,35,18,53,30,24,41,56,5,21,83,42,40,81,63,45,82,70,78,74,74,72,72,85,70,75,85,67,78,93,70,80,96,68,92,77,80,85,76,97,74,78,76,77,75,98,64,55,72,54,63,76,68,67,68,70,71,78,81,84,63,74,73,77,75,78,70,79,76,88,56,94,84,73,79,67,91,75,62,34,84,76,32,22,28,36,64,34,48,50,54,40,53,51,43,52,51,53,48,40,71,68,32,44,56,83,134